Protein AF-A0A3D1H0K1-F1 (afdb_monomer)

pLDDT: mean 90.63, std 8.45, range [51.31, 98.19]

Solvent-accessible surface area (backbone atoms only — not comparable to full-atom values): 13613 Å² total; per-residue (Å²): 132,53,69,69,55,48,52,50,50,35,46,38,61,76,74,46,89,51,65,68,61,44,37,49,51,47,52,30,60,78,57,45,44,43,84,74,46,82,53,100,70,31,35,38,27,37,30,58,42,78,50,94,95,53,99,65,72,45,76,42,81,48,75,48,41,56,68,60,53,58,68,56,40,62,79,47,53,68,75,79,53,62,80,85,46,76,60,65,62,62,58,92,82,24,33,44,58,97,45,79,58,69,35,32,28,48,50,46,55,50,35,54,52,23,52,51,51,22,72,74,66,71,44,67,70,28,41,48,57,28,37,39,66,48,28,22,38,94,86,70,41,70,58,86,84,71,82,74,52,72,32,55,37,50,38,48,51,46,31,51,52,31,50,48,55,55,48,35,72,74,25,54,60,52,52,56,86,72,81,88,88,73,83,82,48,76,63,52,54,52,49,52,53,52,49,54,54,33,66,77,33,75,68,40,72,88,45,44,64,62,56,34,66,32,43,27,49,60,54,48,52,55,47,17,51,55,34,42,52,53,48,56,52,51,53,54,62,73,75,107

Radius of gyration: 23.67 Å; Cα contacts (8 Å, |Δi|>4): 263; chains: 1; bounding box: 70×44×74 Å

Nearest PDB structures (foldseek):
  2gid-assembly2_J  TM=5.030E-01  e=1.999E+00  Trypanosoma brucei brucei TREU927
  5fu7-assembly2_F  TM=3.695E-01  e=2.883E+00  Homo sapiens

Structure (mmCIF, N/CA/C/O backbone):
data_AF-A0A3D1H0K1-F1
#
_entry.id   AF-A0A3D1H0K1-F1
#
loop_
_atom_site.group_PDB
_atom_site.id
_atom_site.type_symbol
_atom_site.label_atom_id
_atom_site.label_alt_id
_atom_site.label_comp_id
_atom_site.label_asym_id
_atom_site.label_entity_id
_atom_site.label_seq_id
_atom_site.pdbx_PDB_ins_code
_atom_site.Cartn_x
_atom_site.Cartn_y
_atom_site.Cartn_z
_atom_site.occupancy
_atom_site.B_iso_or_equiv
_atom_site.auth_seq_id
_atom_site.auth_comp_id
_atom_site.auth_asym_id
_atom_site.auth_atom_id
_atom_site.pdbx_PDB_model_num
ATOM 1 N N . MET A 1 1 ? 7.480 -11.406 -11.067 1.00 79.69 1 MET A N 1
ATOM 2 C CA . MET A 1 1 ? 8.329 -10.215 -11.253 1.00 79.69 1 MET A CA 1
ATOM 3 C C . MET A 1 1 ? 9.306 -10.137 -10.089 1.00 79.69 1 MET A C 1
ATOM 5 O O . MET A 1 1 ? 8.884 -10.333 -8.955 1.00 79.69 1 MET A O 1
ATOM 9 N N . SER A 1 2 ? 10.597 -9.947 -10.352 1.00 90.00 2 SER A N 1
ATOM 10 C CA . SER A 1 2 ? 11.611 -9.728 -9.313 1.00 90.00 2 SER A CA 1
ATOM 11 C C . SER A 1 2 ? 11.541 -8.300 -8.749 1.00 90.00 2 SER A C 1
ATOM 13 O O . SER A 1 2 ? 10.844 -7.443 -9.290 1.00 90.00 2 SER A O 1
A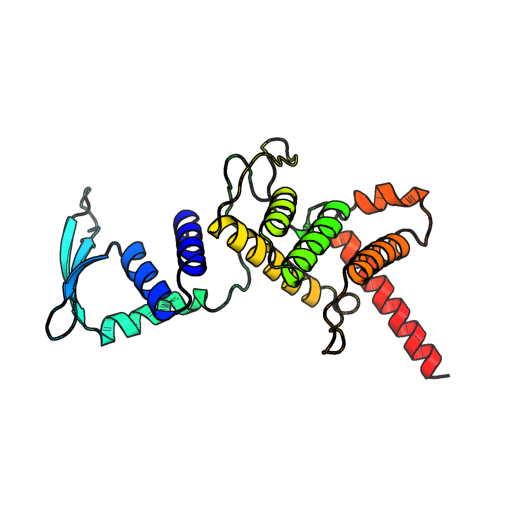TOM 15 N N . GLN A 1 3 ? 12.264 -8.026 -7.660 1.00 93.69 3 GLN A N 1
ATOM 16 C CA . GLN A 1 3 ? 12.279 -6.700 -7.027 1.00 93.69 3 GLN A CA 1
ATOM 17 C C . GLN A 1 3 ? 12.869 -5.610 -7.932 1.00 93.69 3 GLN A C 1
ATOM 19 O O . GLN A 1 3 ? 12.330 -4.506 -7.992 1.00 93.69 3 GLN A O 1
ATOM 24 N N . ASP A 1 4 ? 13.915 -5.931 -8.695 1.00 91.81 4 ASP A N 1
ATOM 25 C CA . ASP A 1 4 ? 14.519 -4.993 -9.647 1.00 91.81 4 ASP A CA 1
ATOM 26 C C . ASP A 1 4 ? 13.573 -4.681 -10.812 1.00 91.81 4 ASP A C 1
ATOM 28 O O . ASP A 1 4 ? 13.483 -3.542 -11.271 1.00 91.81 4 ASP A O 1
ATOM 32 N N . GLU A 1 5 ? 12.834 -5.689 -11.278 1.00 91.25 5 GLU A N 1
ATOM 33 C CA . GLU A 1 5 ? 11.833 -5.531 -12.333 1.00 91.25 5 GLU A CA 1
ATOM 34 C C . GLU A 1 5 ? 10.643 -4.691 -11.854 1.00 91.25 5 GLU A C 1
ATOM 36 O O . GLU A 1 5 ? 10.187 -3.813 -12.586 1.00 91.25 5 GLU A O 1
ATOM 41 N N . LEU A 1 6 ? 10.176 -4.903 -10.617 1.00 93.31 6 LEU A N 1
ATOM 42 C CA . LEU A 1 6 ? 9.122 -4.093 -10.003 1.00 93.31 6 LEU A CA 1
ATOM 43 C C . LEU A 1 6 ? 9.563 -2.634 -9.874 1.00 93.31 6 LEU A C 1
ATOM 45 O O . LEU A 1 6 ? 8.856 -1.732 -10.316 1.00 93.31 6 LEU A O 1
ATOM 49 N N . ARG A 1 7 ? 10.758 -2.399 -9.325 1.00 95.25 7 ARG A N 1
ATOM 50 C CA . ARG A 1 7 ? 11.326 -1.056 -9.171 1.00 95.25 7 ARG A CA 1
ATOM 51 C C . ARG A 1 7 ? 11.450 -0.343 -10.514 1.00 95.25 7 ARG A C 1
ATOM 53 O O . ARG A 1 7 ? 11.073 0.819 -10.631 1.00 95.25 7 ARG A O 1
ATOM 60 N N . TYR A 1 8 ? 11.909 -1.049 -11.547 1.00 94.94 8 TYR A N 1
ATOM 61 C CA . TYR A 1 8 ? 11.968 -0.502 -12.900 1.00 94.94 8 TYR A CA 1
ATOM 62 C C . TYR A 1 8 ? 10.575 -0.216 -13.484 1.00 94.94 8 TYR A C 1
ATOM 64 O O . TYR A 1 8 ? 10.381 0.809 -14.131 1.00 94.94 8 TYR A O 1
ATOM 72 N N . THR A 1 9 ? 9.590 -1.076 -13.221 1.00 94.00 9 THR A N 1
ATOM 73 C CA . THR A 1 9 ? 8.196 -0.864 -13.643 1.00 94.00 9 THR A CA 1
ATOM 74 C C . THR A 1 9 ? 7.621 0.410 -13.022 1.00 94.00 9 THR A C 1
ATOM 76 O O . THR A 1 9 ? 7.113 1.267 -13.741 1.00 94.00 9 THR A O 1
ATOM 79 N N . LEU A 1 10 ? 7.788 0.594 -11.710 1.00 95.25 10 LEU A N 1
ATOM 80 C CA . LEU A 1 10 ? 7.377 1.804 -10.989 1.0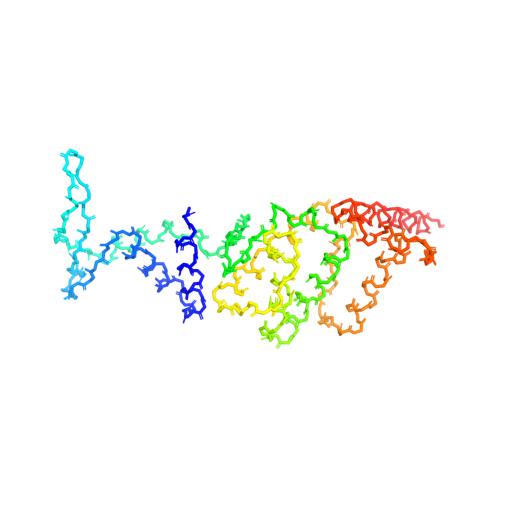0 95.25 10 LEU A CA 1
ATOM 81 C C . LEU A 1 10 ? 8.117 3.055 -11.499 1.00 95.25 10 LEU A C 1
ATOM 83 O O . LEU A 1 10 ? 7.513 4.106 -11.711 1.00 95.25 10 LEU A O 1
ATOM 87 N N . PHE A 1 11 ? 9.414 2.936 -11.791 1.00 96.00 11 PHE A N 1
ATOM 88 C CA . PHE A 1 11 ? 10.204 4.001 -12.416 1.00 96.00 11 PHE A CA 1
ATOM 89 C C . PHE A 1 11 ? 9.637 4.445 -13.773 1.00 96.00 11 PHE A C 1
ATOM 91 O O . PHE A 1 11 ? 9.658 5.637 -14.083 1.00 96.00 11 PHE A O 1
ATOM 98 N N . LEU A 1 12 ? 9.133 3.513 -14.587 1.00 95.94 12 LEU A N 1
ATOM 99 C CA . LEU A 1 12 ? 8.508 3.845 -15.867 1.00 95.94 12 LEU A CA 1
ATOM 100 C C . LEU A 1 12 ? 7.130 4.487 -15.676 1.00 95.94 12 LEU A C 1
ATOM 102 O O . LEU A 1 12 ? 6.843 5.486 -16.331 1.00 95.94 12 LEU A O 1
ATOM 106 N N . LEU A 1 13 ? 6.317 3.963 -14.754 1.00 94.12 13 LEU A N 1
ATOM 107 C CA . LEU A 1 13 ? 4.978 4.484 -14.439 1.00 94.12 13 LEU A CA 1
ATOM 108 C C . LEU A 1 13 ? 5.002 5.925 -13.916 1.00 94.12 13 LEU A C 1
ATOM 110 O O . LEU A 1 13 ? 4.061 6.679 -14.128 1.00 94.12 13 LEU A O 1
ATOM 114 N N . THR A 1 14 ? 6.095 6.335 -13.271 1.00 94.75 14 THR A N 1
ATOM 115 C CA . THR A 1 14 ? 6.283 7.725 -12.818 1.00 94.75 14 THR A CA 1
ATOM 116 C C . THR A 1 14 ? 6.728 8.685 -13.925 1.00 94.75 14 THR A C 1
ATOM 118 O O . THR A 1 14 ? 6.708 9.896 -13.723 1.00 94.75 14 THR A O 1
ATOM 121 N N . ARG A 1 15 ? 7.150 8.182 -15.093 1.00 95.19 15 ARG A N 1
ATOM 122 C CA . ARG A 1 15 ? 7.738 8.989 -16.184 1.00 95.19 15 ARG A CA 1
ATOM 123 C C . ARG A 1 15 ? 6.897 9.026 -17.445 1.00 95.19 15 ARG A C 1
ATOM 125 O O . ARG A 1 15 ? 6.955 10.003 -18.187 1.00 95.19 15 ARG A O 1
ATOM 132 N N . PHE A 1 16 ? 6.154 7.961 -17.702 1.00 94.31 16 PHE A N 1
ATOM 133 C CA . PHE A 1 16 ? 5.355 7.805 -18.903 1.00 94.31 16 PHE A CA 1
ATOM 134 C C . PHE A 1 16 ? 3.898 7.596 -18.513 1.00 94.31 16 PHE A C 1
ATOM 136 O O . PHE A 1 16 ? 3.603 6.854 -17.586 1.00 94.31 16 PHE A O 1
ATOM 143 N N . GLN A 1 17 ? 2.991 8.245 -19.240 1.00 87.31 17 GLN A N 1
ATOM 144 C CA . GLN A 1 17 ? 1.548 8.057 -19.066 1.00 87.31 17 GLN A CA 1
ATOM 145 C C . GLN A 1 17 ? 0.976 7.044 -20.059 1.00 87.31 17 GLN A C 1
ATOM 147 O O . GLN A 1 17 ? -0.047 6.426 -19.793 1.00 87.31 17 GLN A O 1
ATOM 152 N N . GLU A 1 18 ? 1.622 6.878 -21.215 1.00 90.44 18 GLU A N 1
ATOM 153 C CA . GLU A 1 18 ? 1.130 6.008 -22.277 1.00 90.44 18 GLU A CA 1
ATOM 154 C C . GLU A 1 18 ? 1.475 4.533 -21.985 1.00 90.44 18 GLU A C 1
ATOM 156 O O . GLU A 1 18 ? 2.663 4.180 -21.961 1.00 90.44 18 GLU A O 1
ATOM 161 N N . PRO A 1 19 ? 0.474 3.639 -21.840 1.00 87.25 19 PRO A N 1
ATOM 162 C CA . PRO A 1 19 ? 0.712 2.233 -21.510 1.00 87.25 19 PRO A CA 1
ATOM 163 C C . PRO A 1 19 ? 1.590 1.515 -22.536 1.00 87.25 19 PRO A C 1
ATOM 165 O O . PRO A 1 19 ? 2.491 0.765 -22.165 1.00 87.25 19 PRO A O 1
ATOM 168 N N . PHE A 1 20 ? 1.398 1.783 -23.833 1.00 88.94 20 PHE A N 1
ATOM 169 C CA . PHE A 1 20 ? 2.210 1.180 -24.893 1.00 88.94 20 PHE A CA 1
ATOM 170 C C . PHE A 1 20 ? 3.694 1.515 -24.754 1.00 88.94 20 PHE A C 1
ATOM 172 O O . PHE A 1 20 ? 4.540 0.634 -24.931 1.00 88.94 20 PHE A O 1
ATOM 179 N N . THR A 1 21 ? 4.019 2.753 -24.381 1.00 91.62 21 THR A N 1
ATOM 180 C CA . THR A 1 21 ? 5.400 3.176 -24.145 1.00 91.62 21 THR A CA 1
ATOM 181 C C . THR A 1 21 ? 6.004 2.411 -22.963 1.00 91.62 21 THR A C 1
ATOM 183 O O . THR A 1 21 ? 7.082 1.827 -23.100 1.00 91.62 21 THR A O 1
ATOM 186 N N . ILE A 1 22 ? 5.290 2.310 -21.837 1.00 93.19 22 ILE A N 1
ATOM 187 C CA . ILE A 1 22 ? 5.749 1.564 -20.651 1.00 93.19 22 ILE A CA 1
ATOM 188 C C . ILE A 1 22 ? 5.968 0.084 -20.985 1.00 93.19 22 ILE A C 1
ATOM 190 O O . ILE A 1 22 ? 7.059 -0.443 -20.754 1.00 93.19 22 ILE A O 1
ATOM 194 N N . LYS A 1 23 ? 4.966 -0.574 -21.584 1.00 93.06 23 LYS A N 1
ATOM 195 C CA . LYS A 1 23 ? 5.032 -1.990 -21.984 1.00 93.06 23 LYS A CA 1
ATOM 196 C C . LYS A 1 23 ? 6.189 -2.240 -22.948 1.00 93.06 23 LYS A C 1
ATOM 198 O O . LYS A 1 23 ? 6.883 -3.244 -22.822 1.00 93.06 23 LYS A O 1
ATOM 203 N N . THR A 1 24 ? 6.461 -1.312 -23.866 1.00 91.81 24 THR A N 1
ATOM 204 C CA . THR A 1 24 ? 7.587 -1.418 -24.807 1.00 91.81 24 THR A CA 1
ATOM 205 C C . THR A 1 24 ? 8.943 -1.319 -24.105 1.00 91.81 24 THR A C 1
ATOM 207 O O . THR A 1 24 ? 9.850 -2.100 -24.413 1.00 91.81 24 THR A O 1
ATOM 210 N N . TYR A 1 25 ? 9.099 -0.407 -23.139 1.00 93.00 25 TYR A N 1
ATOM 211 C CA . TYR A 1 25 ? 10.323 -0.319 -22.335 1.00 93.00 25 TYR A CA 1
ATOM 212 C C . TYR A 1 25 ? 10.536 -1.572 -21.480 1.00 93.00 25 TYR A C 1
ATOM 214 O O . TYR A 1 25 ? 11.650 -2.103 -21.450 1.00 93.00 25 TYR A O 1
ATOM 222 N N . LEU A 1 26 ? 9.477 -2.086 -20.847 1.00 92.56 26 LEU A N 1
ATOM 223 C CA . LEU A 1 26 ? 9.516 -3.347 -20.104 1.00 92.56 26 LEU A CA 1
ATOM 224 C C . LEU A 1 26 ? 9.901 -4.514 -21.008 1.00 92.56 26 LEU A C 1
ATOM 226 O O . LEU A 1 26 ? 10.853 -5.230 -20.704 1.00 92.56 26 LEU A O 1
ATOM 230 N N . PHE A 1 27 ? 9.232 -4.658 -22.152 1.00 91.56 27 PHE A N 1
ATOM 231 C CA . PHE A 1 27 ? 9.533 -5.691 -23.135 1.00 91.56 27 PHE A C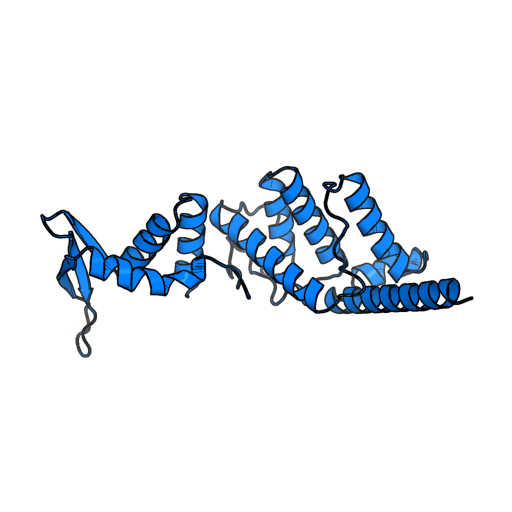A 1
ATOM 232 C C . PHE A 1 27 ? 11.009 -5.670 -23.534 1.00 91.56 27 PHE A C 1
ATOM 234 O O . PHE A 1 27 ? 11.677 -6.707 -23.476 1.00 91.56 27 PHE A O 1
ATOM 241 N N . CYS A 1 28 ? 11.539 -4.491 -23.876 1.00 90.75 28 CYS A N 1
ATOM 242 C CA . CYS A 1 28 ? 12.939 -4.356 -24.252 1.00 90.75 28 CYS A CA 1
ATOM 243 C C . CYS A 1 28 ? 13.880 -4.729 -23.098 1.00 90.75 28 CYS A C 1
ATOM 245 O O . CYS A 1 28 ? 14.811 -5.513 -23.287 1.00 90.75 28 CYS A O 1
ATOM 247 N N . ARG A 1 29 ? 13.630 -4.198 -21.894 1.00 90.12 29 ARG A N 1
ATOM 248 C CA . ARG A 1 29 ? 14.489 -4.402 -20.721 1.00 90.12 29 ARG A CA 1
ATOM 249 C C . ARG A 1 29 ? 14.520 -5.862 -20.282 1.00 90.12 29 ARG A C 1
ATOM 251 O O . ARG A 1 29 ? 15.605 -6.416 -20.113 1.00 90.12 29 ARG A O 1
ATOM 258 N N . LEU A 1 30 ? 13.351 -6.472 -20.112 1.00 87.88 30 LEU A N 1
ATOM 259 C CA . LEU A 1 30 ? 13.197 -7.826 -19.575 1.00 87.88 30 LEU A CA 1
ATOM 260 C C . LEU A 1 30 ? 13.671 -8.889 -20.566 1.00 87.88 30 LEU A C 1
ATOM 262 O O . LEU A 1 30 ? 14.256 -9.894 -20.172 1.00 87.88 30 LEU A O 1
ATOM 266 N N . SER A 1 31 ? 13.510 -8.626 -21.863 1.00 87.25 31 SER A N 1
ATOM 267 C CA . SER A 1 31 ? 14.018 -9.508 -22.916 1.00 87.25 31 SER A CA 1
ATOM 268 C C . SER A 1 31 ? 15.507 -9.287 -23.220 1.00 87.25 31 SER A C 1
ATOM 270 O O . SER A 1 31 ? 16.076 -10.001 -24.043 1.00 87.25 31 SER A O 1
ATOM 272 N N . GLY A 1 32 ? 16.158 -8.287 -22.608 1.00 88.38 32 GLY A N 1
ATOM 273 C CA . GLY A 1 32 ? 17.548 -7.924 -22.906 1.00 88.38 32 GLY A CA 1
ATOM 274 C C . GLY A 1 32 ? 17.757 -7.447 -24.349 1.00 88.38 32 GLY A C 1
ATOM 275 O O . GLY A 1 32 ? 18.818 -7.691 -24.934 1.00 88.38 32 GLY A O 1
ATOM 276 N N . ILE A 1 33 ? 16.732 -6.821 -24.931 1.00 91.56 33 ILE A N 1
ATOM 277 C CA . ILE A 1 33 ? 16.716 -6.296 -26.296 1.00 91.56 33 ILE A CA 1
ATOM 278 C C . ILE A 1 33 ? 17.310 -4.887 -26.305 1.00 91.56 33 ILE A C 1
ATOM 280 O O . ILE A 1 33 ? 16.902 -4.008 -25.552 1.00 91.56 33 ILE A O 1
ATOM 284 N N . GLU A 1 34 ? 18.235 -4.653 -27.227 1.00 92.00 34 GLU A N 1
ATOM 285 C CA . GLU A 1 34 ? 18.765 -3.336 -27.561 1.00 92.00 34 GLU A CA 1
ATOM 286 C C . GLU A 1 34 ? 18.396 -2.992 -28.998 1.00 92.00 34 GLU A C 1
ATOM 288 O O . GLU A 1 34 ? 18.735 -3.721 -29.936 1.00 92.00 34 GLU A O 1
ATOM 293 N N . VAL A 1 35 ? 17.714 -1.866 -29.182 1.00 91.56 35 VAL A N 1
ATOM 294 C CA . VAL A 1 35 ? 17.339 -1.381 -30.510 1.00 91.56 35 VAL A CA 1
ATOM 295 C C . VAL A 1 35 ? 18.577 -0.800 -31.192 1.00 91.56 35 VAL A C 1
ATOM 297 O O . VAL A 1 35 ? 19.199 0.123 -30.678 1.00 91.56 35 VAL A O 1
ATOM 300 N N . ILE A 1 36 ? 18.941 -1.338 -32.360 1.00 93.44 36 ILE A N 1
ATOM 301 C CA . ILE A 1 36 ? 20.085 -0.852 -33.149 1.00 93.44 36 ILE A CA 1
ATOM 302 C C . ILE A 1 36 ? 19.619 0.226 -34.124 1.00 93.44 36 ILE A C 1
ATOM 304 O O . ILE A 1 36 ? 20.214 1.295 -34.204 1.00 93.44 36 ILE A O 1
ATOM 308 N N . LYS A 1 37 ? 18.585 -0.076 -34.920 1.00 93.00 37 LYS A N 1
ATOM 309 C CA . LYS A 1 37 ? 17.984 0.885 -35.852 1.00 93.00 37 LYS A CA 1
ATOM 310 C C . LYS A 1 37 ? 16.589 0.471 -36.297 1.00 93.00 37 LYS A C 1
ATOM 312 O O . LYS A 1 37 ? 16.276 -0.720 -36.368 1.00 93.00 37 LYS A O 1
ATOM 317 N N . HIS A 1 38 ? 15.802 1.462 -36.694 1.00 91.31 38 HIS A N 1
ATOM 318 C CA . HIS A 1 38 ? 14.566 1.251 -37.435 1.00 91.31 38 HIS A CA 1
ATOM 319 C C . HIS A 1 38 ? 14.862 0.817 -38.883 1.00 91.31 38 HIS A C 1
ATOM 321 O O . HIS A 1 38 ? 15.869 1.200 -39.485 1.00 91.31 38 HIS A O 1
ATOM 327 N N . THR A 1 39 ? 13.995 -0.026 -39.431 1.00 89.62 39 THR A N 1
ATOM 328 C CA . THR A 1 39 ? 14.034 -0.553 -40.800 1.00 89.62 39 THR A CA 1
ATOM 329 C C . THR A 1 39 ? 12.683 -0.305 -41.473 1.00 89.62 39 THR A C 1
ATOM 331 O O . THR A 1 39 ? 11.762 0.193 -40.840 1.00 89.62 39 THR A O 1
ATOM 334 N N . ARG A 1 40 ? 12.528 -0.659 -42.754 1.00 85.75 40 ARG A N 1
ATOM 335 C CA . ARG A 1 40 ? 11.267 -0.427 -43.482 1.00 85.75 40 ARG A CA 1
ATOM 336 C C . ARG A 1 40 ? 10.052 -1.141 -42.865 1.00 85.75 40 ARG A C 1
ATOM 338 O O . ARG A 1 40 ? 8.942 -0.662 -43.034 1.00 85.75 40 ARG A O 1
ATOM 345 N N . THR A 1 41 ? 10.252 -2.280 -42.200 1.00 83.06 41 THR A N 1
ATOM 346 C CA . THR A 1 41 ? 9.167 -3.169 -41.735 1.00 83.06 41 THR A CA 1
ATOM 347 C C . THR A 1 41 ? 9.190 -3.426 -40.222 1.00 83.06 41 THR A C 1
ATOM 349 O O . THR A 1 41 ? 8.517 -4.337 -39.748 1.00 83.06 41 THR A O 1
ATOM 352 N N . GLY A 1 42 ? 9.991 -2.679 -39.457 1.00 89.00 42 GLY A N 1
ATOM 353 C CA . GLY A 1 42 ? 10.165 -2.898 -38.018 1.00 89.00 42 GLY A CA 1
ATOM 354 C C . GLY A 1 42 ? 11.562 -2.511 -37.542 1.00 89.00 42 GLY A C 1
ATOM 355 O O . GLY A 1 42 ? 12.171 -1.582 -38.076 1.00 89.00 42 GLY A O 1
ATOM 356 N N . TRP A 1 43 ? 12.131 -3.249 -36.591 1.00 91.25 43 TRP A N 1
ATOM 357 C CA . TRP A 1 43 ? 13.398 -2.891 -35.944 1.00 91.25 43 TRP A CA 1
ATOM 358 C C . TRP A 1 43 ? 14.459 -3.977 -36.058 1.00 91.25 43 TRP A C 1
ATOM 360 O O . TRP A 1 43 ? 14.195 -5.170 -35.911 1.00 91.25 43 TRP A O 1
ATOM 370 N N . LYS A 1 44 ? 15.700 -3.540 -36.277 1.00 93.56 44 LYS A N 1
ATOM 371 C CA . LYS A 1 44 ? 16.887 -4.371 -36.095 1.00 93.56 44 LYS A CA 1
ATOM 372 C C . LYS A 1 44 ? 17.333 -4.232 -34.644 1.00 93.56 44 LYS A C 1
ATOM 374 O O . LYS A 1 44 ? 17.697 -3.131 -34.227 1.00 93.56 44 LYS A O 1
ATOM 379 N N . CYS A 1 45 ? 17.371 -5.340 -33.916 1.00 93.75 45 CYS A N 1
ATOM 380 C CA . CYS A 1 45 ? 17.723 -5.358 -32.502 1.00 93.75 45 CYS A CA 1
ATOM 381 C C . CYS A 1 45 ? 18.854 -6.348 -32.207 1.00 93.75 45 CYS A C 1
ATOM 383 O O . CYS A 1 45 ? 19.081 -7.298 -32.958 1.00 93.75 45 CYS A O 1
ATOM 385 N N . SER A 1 46 ? 19.560 -6.132 -31.100 1.00 93.06 46 SER A N 1
ATOM 386 C CA . SER A 1 46 ? 20.437 -7.124 -30.480 1.00 93.06 46 SER A CA 1
ATOM 387 C C . SER A 1 46 ? 19.738 -7.708 -29.255 1.00 93.06 46 SER A C 1
ATOM 389 O O . SER A 1 46 ? 19.108 -6.969 -28.511 1.00 93.06 46 SER A O 1
ATOM 391 N N . VAL A 1 47 ? 19.824 -9.017 -29.038 1.00 91.44 47 VAL A N 1
ATOM 392 C CA . VAL A 1 47 ? 19.234 -9.688 -27.873 1.00 91.44 47 VAL A CA 1
ATOM 393 C C . VAL A 1 47 ? 20.268 -10.580 -27.208 1.00 91.44 47 VAL A C 1
ATOM 395 O O . VAL A 1 47 ? 21.057 -11.245 -27.886 1.00 91.44 47 VAL A O 1
ATOM 398 N N . LEU A 1 48 ? 20.287 -10.590 -25.878 1.00 85.44 48 LEU A N 1
ATOM 399 C CA . LEU A 1 48 ? 21.174 -11.446 -25.106 1.00 85.44 48 LEU A CA 1
ATOM 400 C C . LEU A 1 48 ? 20.589 -12.864 -25.001 1.00 85.44 48 LEU A C 1
ATOM 402 O O . LEU A 1 48 ? 19.704 -13.124 -24.195 1.00 85.44 48 LEU A O 1
ATOM 406 N N . CYS A 1 49 ? 21.102 -13.808 -25.789 1.00 81.44 49 CYS A N 1
ATOM 407 C CA . CYS A 1 49 ? 20.652 -15.197 -25.729 1.00 81.44 49 CYS A CA 1
ATOM 408 C C . CYS A 1 49 ? 21.497 -16.001 -24.736 1.00 81.44 49 CYS A C 1
ATOM 410 O O . CYS A 1 49 ? 22.720 -16.128 -24.900 1.00 81.44 49 CYS A O 1
ATOM 412 N N . ARG A 1 50 ? 20.836 -16.615 -23.751 1.00 75.56 50 ARG A N 1
ATOM 413 C CA . ARG A 1 50 ? 21.383 -17.755 -23.008 1.00 75.56 50 ARG A CA 1
ATOM 414 C C . ARG A 1 50 ? 21.073 -19.022 -23.802 1.00 75.56 50 ARG A C 1
ATOM 416 O O . ARG A 1 50 ? 19.950 -19.210 -24.246 1.00 75.56 50 ARG A O 1
ATOM 423 N N . VAL A 1 51 ? 22.096 -19.828 -24.061 1.00 70.38 51 VAL A N 1
ATOM 424 C CA . VAL A 1 51 ? 21.957 -21.109 -24.762 1.00 70.38 51 VAL A CA 1
ATOM 425 C C . VAL A 1 51 ? 22.367 -22.182 -23.774 1.00 70.38 51 VAL A C 1
ATOM 427 O O . VAL A 1 51 ? 23.475 -22.099 -23.235 1.00 70.38 51 VAL A O 1
ATOM 430 N N . ASP A 1 52 ? 21.493 -23.159 -23.549 1.00 62.94 52 ASP A N 1
ATOM 431 C CA . ASP A 1 52 ? 21.767 -24.268 -22.639 1.00 62.94 52 ASP A CA 1
ATOM 432 C C . ASP A 1 52 ? 23.091 -24.954 -23.002 1.00 62.94 52 ASP A C 1
ATOM 434 O O . ASP A 1 52 ? 23.410 -25.181 -24.173 1.00 62.94 52 ASP A O 1
ATOM 438 N N . GLY A 1 53 ? 23.918 -25.200 -21.985 1.00 66.56 53 GLY A N 1
ATOM 439 C CA . GLY A 1 53 ? 25.249 -25.792 -22.137 1.00 66.56 53 GLY A CA 1
ATOM 440 C C . GLY A 1 53 ? 26.390 -24.819 -22.475 1.00 66.56 53 GLY A C 1
ATOM 441 O O . GLY A 1 53 ? 27.529 -25.262 -22.613 1.00 66.56 53 GLY A O 1
ATOM 442 N N . LYS A 1 54 ? 26.151 -23.500 -22.587 1.00 61.81 54 LYS A N 1
ATOM 443 C CA . LYS A 1 54 ? 27.222 -22.490 -22.734 1.00 61.81 54 LYS A CA 1
ATOM 444 C C . LYS A 1 54 ? 27.270 -21.535 -21.545 1.00 61.81 54 LYS A C 1
ATOM 446 O O . LYS A 1 54 ? 26.296 -20.871 -21.218 1.00 61.81 54 LYS A O 1
ATOM 451 N N . SER A 1 55 ? 28.457 -21.394 -20.959 1.00 61.75 55 SER A N 1
ATOM 452 C CA . SER A 1 55 ? 28.708 -20.620 -19.736 1.00 61.75 55 SER A CA 1
ATOM 453 C C . SER A 1 55 ? 28.682 -19.096 -19.910 1.00 61.75 55 SER A C 1
ATOM 455 O O . SER A 1 55 ? 28.669 -18.377 -18.915 1.00 61.75 55 SER A O 1
ATOM 457 N N . ARG A 1 56 ? 28.653 -18.568 -21.144 1.00 73.94 56 ARG A N 1
ATOM 458 C CA . ARG A 1 56 ? 28.556 -17.119 -21.393 1.00 73.94 56 ARG A CA 1
ATOM 459 C C . ARG A 1 56 ? 27.418 -16.787 -22.360 1.00 73.94 56 ARG A C 1
ATOM 461 O O . ARG A 1 56 ? 27.373 -17.371 -23.448 1.00 73.94 56 ARG A O 1
ATOM 468 N N . PRO A 1 57 ? 26.535 -15.836 -22.005 1.00 79.06 57 PRO A N 1
ATOM 469 C CA . PRO A 1 57 ? 25.488 -15.384 -22.906 1.00 79.06 57 PRO A CA 1
ATOM 470 C C . PRO A 1 57 ? 26.103 -14.701 -24.136 1.00 79.06 57 PRO A C 1
ATOM 472 O O . PRO A 1 57 ? 27.143 -14.046 -24.043 1.00 79.06 57 PRO A O 1
ATOM 475 N N . LYS A 1 58 ? 25.473 -14.865 -25.303 1.00 84.94 58 LYS A N 1
ATOM 476 C CA . LYS A 1 58 ? 25.919 -14.235 -26.555 1.00 84.94 58 LYS A CA 1
ATOM 477 C C . LYS A 1 58 ? 24.829 -13.335 -27.106 1.00 84.94 58 LYS A C 1
ATOM 479 O O . LYS A 1 58 ? 23.675 -13.751 -27.197 1.00 84.94 58 LYS A O 1
ATOM 484 N N . ARG A 1 59 ? 25.209 -12.130 -27.534 1.00 88.56 59 ARG A N 1
ATOM 485 C CA . ARG A 1 59 ? 24.301 -11.253 -28.273 1.00 88.56 59 ARG A CA 1
ATOM 486 C C . ARG A 1 59 ? 24.075 -11.793 -29.679 1.00 88.56 59 ARG A C 1
ATOM 488 O O . ARG A 1 59 ? 25.028 -12.154 -30.369 1.00 88.56 59 ARG A O 1
ATOM 495 N N . ARG A 1 60 ? 22.815 -11.845 -30.098 1.00 90.06 60 ARG A N 1
ATOM 496 C CA . ARG A 1 60 ? 22.409 -12.164 -31.469 1.00 90.06 60 ARG A CA 1
ATOM 497 C C . ARG A 1 60 ? 21.620 -11.006 -32.049 1.00 90.06 60 ARG A C 1
ATOM 499 O O . ARG A 1 60 ? 20.923 -10.309 -31.322 1.00 90.06 60 ARG A O 1
ATOM 506 N N . VAL A 1 61 ? 21.740 -10.813 -33.356 1.00 92.88 61 VAL A N 1
ATOM 507 C CA . VAL A 1 61 ? 20.928 -9.838 -34.082 1.00 92.88 61 VAL A CA 1
ATOM 508 C C . VAL A 1 61 ? 19.627 -10.507 -34.498 1.00 92.88 61 VAL A C 1
ATOM 510 O O . VAL A 1 61 ? 19.653 -11.586 -35.087 1.00 92.88 61 VAL A O 1
ATOM 513 N N . ILE A 1 62 ? 18.512 -9.848 -34.208 1.00 91.25 62 ILE A N 1
ATOM 514 C CA . ILE A 1 62 ? 17.171 -10.252 -34.623 1.00 91.25 62 ILE A CA 1
ATOM 515 C C . ILE A 1 62 ? 16.468 -9.081 -35.310 1.00 91.25 62 ILE A C 1
ATOM 517 O O . ILE A 1 62 ? 16.830 -7.917 -35.116 1.00 91.25 62 ILE A O 1
ATOM 521 N N . TYR A 1 63 ? 15.461 -9.403 -36.115 1.00 92.31 63 TYR A N 1
ATOM 522 C CA . TYR A 1 63 ? 14.580 -8.429 -36.746 1.00 92.31 63 TYR A CA 1
ATOM 523 C C . TYR A 1 63 ? 13.179 -8.628 -36.182 1.00 92.31 63 TYR A C 1
ATOM 525 O O . TYR A 1 63 ? 12.643 -9.733 -36.240 1.00 92.31 63 TYR A O 1
ATOM 533 N N . LEU A 1 64 ? 12.625 -7.572 -35.598 1.00 90.75 64 LEU A N 1
ATOM 534 C CA . LEU A 1 64 ? 11.308 -7.578 -34.976 1.00 90.75 64 LEU A CA 1
ATOM 535 C C . LEU A 1 64 ? 10.353 -6.748 -35.826 1.00 90.75 64 LEU A C 1
ATOM 537 O O . LEU A 1 64 ? 10.583 -5.558 -36.031 1.00 90.75 64 LEU A O 1
ATOM 541 N N . GLU A 1 65 ? 9.299 -7.384 -36.324 1.00 90.69 65 GLU A N 1
ATOM 542 C CA . GLU A 1 65 ? 8.194 -6.707 -37.007 1.00 90.69 65 GLU A CA 1
ATOM 543 C C . GLU A 1 65 ? 7.276 -6.025 -35.989 1.00 90.69 65 GLU A C 1
ATOM 545 O O . GLU A 1 65 ? 7.078 -6.539 -34.885 1.00 90.69 65 GLU A O 1
ATOM 550 N N . THR A 1 66 ? 6.675 -4.900 -36.381 1.00 86.62 66 THR A N 1
ATOM 551 C CA . THR A 1 66 ? 5.781 -4.109 -35.520 1.00 86.62 66 THR A CA 1
ATOM 552 C C . THR A 1 66 ? 4.632 -4.923 -34.944 1.00 86.62 66 THR A C 1
ATOM 554 O O . THR A 1 66 ? 4.420 -4.911 -33.734 1.00 86.62 66 THR A O 1
ATOM 557 N N . GLU A 1 67 ? 3.939 -5.693 -35.779 1.00 86.69 67 GLU A N 1
ATOM 558 C CA . GLU A 1 67 ? 2.801 -6.515 -35.354 1.00 86.69 67 GLU A CA 1
ATOM 559 C C . GLU A 1 67 ? 3.205 -7.578 -34.325 1.00 86.69 67 GLU A C 1
ATOM 561 O O . GLU A 1 67 ? 2.504 -7.793 -33.337 1.00 86.69 67 GLU A O 1
ATOM 566 N N . LYS A 1 68 ? 4.385 -8.189 -34.499 1.00 87.19 68 LYS A N 1
ATOM 567 C CA . LYS A 1 68 ? 4.922 -9.169 -33.546 1.00 87.19 68 LYS A CA 1
ATOM 568 C C . LYS A 1 68 ? 5.214 -8.524 -32.198 1.00 87.19 68 LYS A C 1
ATOM 570 O O . LYS A 1 68 ? 4.859 -9.100 -31.175 1.00 87.19 68 LYS A O 1
ATOM 575 N N . VAL A 1 69 ? 5.818 -7.334 -32.185 1.00 86.12 69 VAL A N 1
ATOM 576 C CA . VAL A 1 69 ? 6.050 -6.594 -30.935 1.00 86.12 69 VAL A CA 1
ATOM 577 C C . VAL A 1 69 ? 4.723 -6.307 -30.242 1.00 86.12 69 VAL A C 1
ATOM 579 O O . VAL A 1 69 ? 4.585 -6.664 -29.079 1.00 86.12 69 VAL A O 1
ATOM 582 N N . LEU A 1 70 ? 3.731 -5.767 -30.958 1.00 86.94 70 LEU A N 1
ATOM 583 C CA . LEU A 1 70 ? 2.411 -5.472 -30.390 1.00 86.94 70 LEU A CA 1
ATOM 584 C C . LEU A 1 70 ? 1.750 -6.715 -29.780 1.00 86.94 70 LEU A C 1
ATOM 586 O O . LEU A 1 70 ? 1.250 -6.643 -28.662 1.00 86.94 70 LEU A O 1
ATOM 590 N N . SER A 1 71 ? 1.817 -7.867 -30.457 1.00 88.31 71 SER A N 1
ATOM 591 C CA . SER A 1 71 ? 1.271 -9.126 -29.925 1.00 88.31 71 SER A CA 1
ATOM 592 C C . SER A 1 71 ? 1.959 -9.601 -28.639 1.00 88.31 71 SER A C 1
ATOM 594 O O . SER A 1 71 ? 1.333 -10.245 -27.806 1.00 88.31 71 SER A O 1
ATOM 596 N N . LEU A 1 72 ? 3.243 -9.277 -28.456 1.00 89.44 72 LEU A N 1
ATOM 597 C CA . LEU A 1 72 ? 3.994 -9.620 -27.249 1.00 89.44 72 LEU A CA 1
ATOM 598 C C . LEU A 1 72 ? 3.739 -8.629 -26.111 1.00 89.44 72 LEU A C 1
ATOM 600 O O . LEU A 1 72 ? 3.926 -8.992 -24.951 1.00 89.44 72 LEU A O 1
ATOM 604 N N . LEU A 1 73 ? 3.300 -7.402 -26.414 1.00 90.81 73 LEU A N 1
ATOM 605 C CA . LEU A 1 73 ? 3.003 -6.409 -25.383 1.00 90.81 73 LEU A CA 1
ATOM 606 C C . LEU A 1 73 ? 1.823 -6.817 -24.494 1.00 90.81 73 LEU A C 1
ATOM 608 O O . LEU A 1 73 ? 1.806 -6.416 -23.335 1.00 90.81 73 LEU A O 1
ATOM 612 N N . SER A 1 74 ? 0.898 -7.655 -24.979 1.00 87.25 74 SER A N 1
ATOM 613 C CA . SER A 1 74 ? -0.227 -8.147 -24.167 1.00 87.25 74 SER A CA 1
ATOM 614 C C . SER A 1 74 ? 0.219 -9.004 -22.975 1.00 87.25 74 SER A C 1
ATOM 616 O O . SER A 1 74 ? -0.489 -9.137 -21.984 1.00 87.25 74 SER A O 1
ATOM 618 N N . GLN A 1 75 ? 1.441 -9.551 -23.009 1.00 87.69 75 GLN A N 1
ATOM 619 C CA . GLN A 1 75 ? 2.032 -10.241 -21.855 1.00 87.69 75 GLN A CA 1
ATOM 620 C C . GLN A 1 75 ? 2.296 -9.291 -20.672 1.00 87.69 75 GLN A C 1
ATOM 622 O O . GLN A 1 75 ? 2.559 -9.750 -19.563 1.00 87.69 75 GLN A O 1
ATOM 627 N N . PHE A 1 76 ? 2.229 -7.976 -20.900 1.00 88.62 76 PHE A N 1
ATOM 628 C CA . PHE A 1 76 ? 2.407 -6.935 -19.893 1.00 88.62 76 PHE A CA 1
ATOM 629 C C . PHE A 1 76 ? 1.091 -6.283 -19.463 1.00 88.62 76 PHE A C 1
ATOM 631 O O . PHE A 1 76 ? 1.136 -5.283 -18.759 1.00 88.62 76 PHE A O 1
ATOM 638 N N . ASP A 1 77 ? -0.073 -6.827 -19.828 1.00 87.50 77 ASP A N 1
ATOM 639 C CA . ASP A 1 77 ? -1.379 -6.273 -19.422 1.00 87.50 77 ASP A CA 1
ATOM 640 C C . ASP A 1 77 ? -1.577 -6.266 -17.897 1.00 87.50 77 ASP A C 1
ATOM 642 O O . ASP A 1 77 ? -2.353 -5.478 -17.369 1.00 87.50 77 ASP A O 1
ATOM 646 N N . PHE A 1 78 ? -0.791 -7.056 -17.159 1.00 82.19 78 PHE A N 1
ATOM 647 C CA . PHE A 1 78 ? -0.758 -7.010 -15.696 1.00 82.19 78 PHE A CA 1
ATOM 648 C C . PHE A 1 78 ? -0.336 -5.650 -15.118 1.00 82.19 78 PHE A C 1
ATOM 650 O O . PHE A 1 78 ? -0.511 -5.452 -13.925 1.00 82.19 78 PHE A O 1
ATOM 657 N N . ILE A 1 79 ? 0.258 -4.734 -15.897 1.00 84.44 79 ILE A N 1
ATOM 658 C CA . ILE A 1 79 ? 0.597 -3.384 -15.405 1.00 84.44 79 ILE A CA 1
ATOM 659 C C . ILE A 1 79 ? -0.580 -2.408 -15.487 1.00 84.44 79 ILE A C 1
ATOM 661 O O . ILE A 1 79 ? -0.475 -1.296 -14.974 1.00 84.44 79 ILE A O 1
ATOM 665 N N . ASP A 1 80 ? -1.669 -2.801 -16.150 1.00 82.56 80 ASP A N 1
ATOM 666 C CA . ASP A 1 80 ? -2.858 -1.961 -16.305 1.00 82.56 80 ASP A CA 1
ATOM 667 C C . ASP A 1 80 ? -3.733 -1.971 -15.034 1.00 82.56 80 ASP A C 1
ATOM 669 O O . ASP A 1 80 ? -4.623 -1.135 -14.890 1.00 82.56 80 ASP A O 1
ATOM 673 N N . GLY A 1 81 ? -3.466 -2.883 -14.091 1.00 79.38 81 GLY A N 1
ATOM 674 C CA . GLY A 1 81 ? -4.109 -2.961 -12.780 1.00 79.38 81 GLY A CA 1
ATOM 675 C C . GLY A 1 81 ? -3.141 -3.473 -11.710 1.00 79.38 81 GLY A C 1
ATOM 676 O O . GLY A 1 81 ? -2.203 -4.201 -12.013 1.00 79.38 81 GLY A O 1
ATOM 677 N N . PHE A 1 82 ? -3.353 -3.092 -10.449 1.00 75.75 82 PHE A N 1
ATOM 678 C CA . PHE A 1 82 ? -2.453 -3.434 -9.334 1.00 75.75 82 PHE A CA 1
ATOM 679 C C . PHE A 1 82 ? -3.156 -4.226 -8.230 1.00 75.75 82 PHE A C 1
ATOM 681 O O . PHE A 1 82 ? -2.969 -3.951 -7.047 1.00 75.75 82 PHE A O 1
ATOM 688 N N . ASP A 1 83 ? -3.945 -5.225 -8.614 1.00 79.94 83 ASP A N 1
ATOM 689 C CA . ASP A 1 83 ? -4.579 -6.125 -7.652 1.00 79.94 83 ASP A CA 1
ATOM 690 C C . ASP A 1 83 ? -3.543 -7.080 -7.039 1.00 79.94 83 ASP A C 1
ATOM 692 O O . ASP A 1 83 ? -2.695 -7.640 -7.741 1.00 79.94 83 ASP A O 1
ATOM 696 N N . ASN A 1 84 ? -3.627 -7.307 -5.727 1.00 85.00 84 ASN A N 1
ATOM 697 C CA . ASN A 1 84 ? -2.675 -8.096 -4.939 1.00 85.00 84 ASN A CA 1
ATOM 698 C C . ASN A 1 84 ? -1.235 -7.553 -4.996 1.00 85.00 84 ASN A C 1
ATOM 700 O O . ASN A 1 84 ? -0.261 -8.323 -5.043 1.00 85.00 84 ASN A O 1
ATOM 704 N N . PHE A 1 85 ? -1.092 -6.225 -5.005 1.00 90.88 85 PHE A N 1
ATOM 705 C CA . PHE A 1 85 ? 0.199 -5.553 -5.114 1.00 90.88 85 PHE A CA 1
ATOM 706 C C . PHE A 1 85 ? 1.183 -5.998 -4.024 1.00 90.88 85 PHE A C 1
ATOM 708 O O . PHE A 1 85 ? 0.912 -5.923 -2.825 1.00 90.88 85 PHE A O 1
ATOM 715 N N . GLN A 1 86 ? 2.378 -6.413 -4.447 1.00 90.62 86 GLN A N 1
ATOM 716 C CA . GLN A 1 86 ? 3.478 -6.734 -3.541 1.00 90.62 86 GLN A CA 1
ATOM 717 C C . GLN A 1 86 ? 4.440 -5.547 -3.460 1.00 90.62 86 GLN A C 1
ATOM 719 O O . GLN A 1 86 ? 4.894 -5.075 -4.506 1.00 90.62 86 GLN A O 1
ATOM 724 N N . PRO A 1 87 ? 4.800 -5.073 -2.257 1.00 94.75 87 PRO A N 1
ATOM 725 C CA . PRO A 1 87 ? 5.656 -3.907 -2.119 1.00 94.75 87 PRO A CA 1
ATOM 726 C C . PRO A 1 87 ? 7.091 -4.175 -2.566 1.00 94.75 87 PRO A C 1
ATOM 728 O O . PRO A 1 87 ? 7.577 -5.317 -2.595 1.00 94.75 87 PRO A O 1
ATOM 731 N N . LEU A 1 88 ? 7.809 -3.077 -2.812 1.00 96.62 88 LEU A N 1
ATOM 732 C CA . LEU A 1 88 ? 9.265 -3.105 -2.762 1.00 96.62 88 LEU A CA 1
ATOM 733 C C . LEU A 1 88 ? 9.682 -3.581 -1.370 1.00 96.62 88 LEU A C 1
ATOM 735 O O . LEU A 1 88 ? 9.220 -3.029 -0.380 1.00 96.62 88 LEU A O 1
ATOM 739 N N . GLN A 1 89 ? 10.533 -4.599 -1.286 1.00 96.81 89 GLN A N 1
ATOM 740 C CA . GLN A 1 89 ? 10.927 -5.205 -0.010 1.00 96.81 89 GLN A CA 1
ATOM 741 C C . GLN A 1 89 ? 11.904 -4.327 0.770 1.00 96.81 89 GLN A C 1
ATOM 743 O O . GLN A 1 89 ? 11.930 -4.388 1.997 1.00 96.81 89 GLN A O 1
ATOM 748 N N . LYS A 1 90 ? 12.702 -3.516 0.065 1.00 96.25 90 LYS A N 1
ATOM 749 C CA . LYS A 1 90 ? 13.684 -2.607 0.660 1.00 96.25 90 LYS A CA 1
ATOM 750 C C . LYS A 1 90 ? 13.670 -1.231 0.010 1.00 96.25 90 LYS A C 1
ATOM 752 O O . LYS A 1 90 ? 13.576 -1.127 -1.218 1.00 96.25 90 LYS A O 1
ATOM 757 N N . ILE A 1 91 ? 13.835 -0.213 0.848 1.00 96.31 91 ILE A N 1
ATOM 758 C CA . ILE A 1 91 ? 14.000 1.199 0.488 1.00 96.31 91 ILE A CA 1
ATOM 759 C C . ILE A 1 91 ? 15.113 1.757 1.371 1.00 96.31 91 ILE A C 1
ATOM 761 O O . ILE A 1 91 ? 14.956 1.839 2.587 1.00 96.31 91 ILE A O 1
ATOM 765 N N . GLY A 1 92 ? 16.264 2.076 0.777 1.00 92.25 92 GLY A N 1
ATOM 766 C CA . GLY A 1 92 ? 17.473 2.373 1.550 1.00 92.25 92 GLY A CA 1
ATOM 767 C C . GLY A 1 92 ? 17.804 1.235 2.526 1.00 92.25 92 GLY A C 1
ATOM 768 O O . GLY A 1 92 ? 17.893 0.072 2.125 1.00 92.25 92 GLY A O 1
ATOM 769 N N . GLN A 1 93 ? 17.958 1.577 3.804 1.00 93.50 93 GLN A N 1
ATOM 770 C CA . GLN A 1 93 ? 18.139 0.638 4.915 1.00 93.50 93 GLN A CA 1
ATOM 771 C C . GLN A 1 93 ? 16.828 0.051 5.465 1.00 93.50 93 GLN A C 1
ATOM 773 O O . GLN A 1 93 ? 16.869 -0.868 6.280 1.00 93.50 93 GLN A O 1
ATOM 778 N N . LEU A 1 94 ? 15.668 0.553 5.036 1.00 97.12 94 LEU A N 1
ATOM 779 C CA . LEU A 1 94 ? 14.375 0.120 5.556 1.00 97.12 94 LEU A CA 1
ATOM 780 C C . LEU A 1 94 ? 13.867 -1.121 4.832 1.00 97.12 94 LEU A C 1
ATOM 782 O O . LEU A 1 94 ? 14.055 -1.295 3.626 1.00 97.12 94 LEU A O 1
ATOM 786 N N . THR A 1 95 ? 13.155 -1.954 5.578 1.00 97.31 95 THR A N 1
ATOM 787 C CA . THR A 1 95 ? 12.497 -3.170 5.111 1.00 97.31 95 THR A CA 1
ATOM 788 C C . THR A 1 95 ? 10.987 -3.024 5.258 1.00 97.31 95 THR A C 1
ATOM 790 O O . THR A 1 95 ? 10.499 -2.503 6.261 1.00 97.31 95 THR A O 1
ATOM 793 N N . ALA A 1 96 ? 10.237 -3.467 4.251 1.00 97.56 96 ALA A N 1
ATOM 794 C CA . ALA A 1 96 ? 8.779 -3.477 4.305 1.00 97.56 96 ALA A CA 1
ATOM 795 C C . ALA A 1 96 ? 8.280 -4.321 5.492 1.00 97.56 96 ALA A C 1
ATOM 797 O O . ALA A 1 96 ? 8.819 -5.395 5.773 1.00 97.56 96 ALA A O 1
ATOM 798 N N . VAL A 1 97 ? 7.225 -3.868 6.175 1.00 96.06 97 VAL A N 1
ATOM 799 C CA . VAL A 1 97 ? 6.563 -4.681 7.202 1.00 96.06 97 VAL A CA 1
ATOM 800 C C . VAL A 1 97 ? 6.034 -5.980 6.593 1.00 96.06 97 VAL A C 1
ATOM 802 O O . VAL A 1 97 ? 5.540 -6.001 5.467 1.00 96.06 97 VAL A O 1
ATOM 805 N N . SER A 1 98 ? 6.098 -7.074 7.358 1.00 91.19 98 SER A N 1
ATOM 806 C CA . SER A 1 98 ? 5.705 -8.406 6.865 1.00 91.19 98 SER A CA 1
ATOM 807 C C . SER A 1 98 ? 4.258 -8.479 6.360 1.00 91.19 98 SER A C 1
ATOM 809 O O . SER A 1 98 ? 3.965 -9.229 5.432 1.00 91.19 98 SER A O 1
ATOM 811 N N . ALA A 1 99 ? 3.352 -7.709 6.967 1.00 91.75 99 ALA A N 1
ATOM 812 C CA . ALA A 1 99 ? 1.986 -7.513 6.507 1.00 91.75 99 ALA A CA 1
ATOM 813 C C . ALA A 1 99 ? 1.417 -6.227 7.115 1.00 91.75 99 ALA A C 1
ATOM 815 O O . ALA A 1 99 ? 1.518 -6.036 8.326 1.00 91.75 99 ALA A O 1
ATOM 816 N N . ILE A 1 100 ? 0.733 -5.402 6.311 1.00 92.94 100 ILE A N 1
ATOM 817 C CA . ILE A 1 100 ? 0.022 -4.207 6.811 1.00 92.94 100 ILE A CA 1
ATOM 818 C C . ILE A 1 100 ? -1.018 -4.604 7.864 1.00 92.94 100 ILE A C 1
ATOM 820 O O . ILE A 1 100 ? -1.182 -3.914 8.856 1.00 92.94 100 ILE A O 1
ATOM 824 N N . ARG A 1 101 ? -1.641 -5.780 7.721 1.00 92.94 101 ARG A N 1
ATOM 825 C CA . ARG A 1 101 ? -2.593 -6.326 8.703 1.00 92.94 101 ARG A CA 1
ATOM 826 C C . ARG A 1 101 ? -2.029 -6.421 10.127 1.00 92.94 101 ARG A C 1
ATOM 828 O O . ARG A 1 101 ? -2.807 -6.357 11.063 1.00 92.94 101 ARG A O 1
ATOM 835 N N . LYS A 1 102 ? -0.705 -6.576 10.262 1.00 91.88 102 LYS A N 1
ATOM 836 C CA . LYS A 1 102 ? -0.001 -6.810 11.532 1.00 91.88 102 LYS A CA 1
ATOM 837 C C . LYS A 1 102 ? 0.616 -5.557 12.152 1.00 91.88 102 LYS A C 1
ATOM 839 O O . LYS A 1 102 ? 1.337 -5.663 13.143 1.00 91.88 102 LYS A O 1
ATOM 844 N N . ILE A 1 103 ? 0.427 -4.386 11.545 1.00 95.25 103 ILE A N 1
ATOM 845 C CA . ILE A 1 103 ? 0.859 -3.137 12.181 1.00 95.25 103 ILE A CA 1
ATOM 846 C C . ILE A 1 103 ? -0.069 -2.818 13.354 1.00 95.25 103 ILE A C 1
ATOM 848 O O . ILE A 1 103 ? -1.184 -3.336 13.440 1.00 95.25 103 ILE A O 1
ATOM 852 N N . THR A 1 104 ? 0.382 -1.950 14.253 1.00 96.94 104 THR A N 1
ATOM 853 C CA . THR A 1 104 ? -0.472 -1.467 15.342 1.00 96.94 104 THR A CA 1
ATOM 854 C C . THR A 1 104 ? -1.650 -0.674 14.782 1.00 96.94 104 THR A C 1
ATOM 856 O O . THR A 1 104 ? -1.552 -0.032 13.731 1.00 96.94 104 THR A O 1
ATOM 859 N N . PHE A 1 105 ? -2.775 -0.661 15.489 1.00 97.50 105 PHE A N 1
ATOM 860 C CA . PHE A 1 105 ? -3.923 0.134 15.077 1.00 97.50 105 PHE A CA 1
ATOM 861 C C . PHE A 1 105 ? -3.574 1.628 14.986 1.00 97.50 105 PHE A C 1
ATOM 863 O O . PHE A 1 105 ? -4.020 2.318 14.070 1.00 97.50 105 PHE A O 1
ATOM 870 N N . GLN A 1 106 ? -2.694 2.122 15.861 1.00 96.75 106 GLN A N 1
ATOM 871 C CA . GLN A 1 106 ? -2.160 3.482 15.772 1.00 96.75 106 GLN A CA 1
ATOM 872 C C . GLN A 1 106 ? -1.392 3.738 14.465 1.00 96.75 106 GLN A C 1
ATOM 874 O O . GLN A 1 106 ? -1.590 4.784 13.838 1.00 96.75 106 GLN A O 1
ATOM 879 N N . ASP A 1 107 ? -0.534 2.809 14.035 1.00 96.75 107 ASP A N 1
ATOM 880 C CA . ASP A 1 107 ? 0.177 2.917 12.755 1.00 96.75 107 ASP A CA 1
ATOM 881 C C . ASP A 1 107 ? -0.809 2.946 11.585 1.00 96.75 107 ASP A C 1
ATOM 883 O O . ASP A 1 107 ? -0.662 3.777 10.690 1.00 96.75 107 ASP A O 1
ATOM 887 N N . TYR A 1 108 ? -1.845 2.103 11.622 1.00 97.50 108 TYR A N 1
ATOM 888 C CA . TYR A 1 108 ? -2.912 2.100 10.622 1.00 97.50 108 TYR A CA 1
ATOM 889 C C . TYR A 1 108 ? -3.667 3.434 10.563 1.00 97.50 108 TYR A C 1
ATOM 891 O O . TYR A 1 108 ? -3.834 3.985 9.477 1.00 97.50 108 TYR A O 1
ATOM 899 N N . LEU A 1 109 ? -4.073 3.998 11.706 1.00 97.00 109 LEU A N 1
ATOM 900 C CA . LEU A 1 109 ? -4.772 5.288 11.748 1.00 97.00 109 LEU A CA 1
ATOM 901 C C . LEU A 1 109 ? -3.928 6.405 11.124 1.00 97.00 109 LEU A C 1
ATOM 903 O O . LEU A 1 109 ? -4.444 7.250 10.388 1.00 97.00 109 LEU A O 1
ATOM 907 N N . PHE A 1 110 ? -2.620 6.413 11.391 1.00 97.00 110 PHE A N 1
ATOM 908 C CA . PHE A 1 110 ? -1.723 7.367 10.750 1.00 97.00 110 PHE A CA 1
ATOM 909 C C . PHE A 1 110 ? -1.514 7.073 9.266 1.00 97.00 110 PHE A C 1
ATOM 911 O O . PHE A 1 110 ? -1.446 8.020 8.485 1.00 97.00 110 PHE A O 1
ATOM 918 N N . ALA A 1 111 ? -1.455 5.805 8.865 1.00 97.81 111 ALA A N 1
ATOM 919 C CA . ALA A 1 111 ? -1.308 5.419 7.469 1.00 97.81 111 ALA A CA 1
ATOM 920 C C . ALA A 1 111 ? -2.523 5.877 6.653 1.00 97.81 111 ALA A C 1
ATOM 922 O O . ALA A 1 111 ? -2.364 6.553 5.638 1.00 97.81 111 ALA A O 1
ATOM 923 N N . GLU A 1 112 ? -3.730 5.630 7.164 1.00 96.38 112 GLU A N 1
ATOM 924 C CA . GLU A 1 112 ? -4.983 6.097 6.573 1.00 96.38 112 GLU A CA 1
ATOM 925 C C . GLU A 1 112 ? -5.015 7.627 6.485 1.00 96.38 112 GLU A C 1
ATOM 927 O O . GLU A 1 112 ? -5.282 8.178 5.418 1.00 96.38 112 GLU A O 1
ATOM 932 N N . LYS A 1 113 ? -4.641 8.330 7.563 1.00 96.19 113 LYS A N 1
ATOM 933 C CA . LYS A 1 113 ? -4.527 9.797 7.572 1.00 96.19 113 LYS A CA 1
ATOM 934 C C . LYS A 1 113 ? -3.621 10.307 6.448 1.00 96.19 113 LYS A C 1
ATOM 936 O O . LYS A 1 113 ? -4.016 11.197 5.700 1.00 96.19 113 LYS A O 1
ATOM 941 N N . TYR A 1 114 ? -2.398 9.787 6.343 1.00 97.75 114 TYR A N 1
ATOM 942 C CA . TYR A 1 114 ? -1.432 10.260 5.350 1.00 97.75 114 TYR A CA 1
ATOM 943 C C . TYR A 1 114 ? -1.831 9.886 3.924 1.00 97.75 114 TYR A C 1
ATOM 945 O O . TYR A 1 114 ? -1.638 10.689 3.014 1.00 97.75 114 TYR A O 1
ATOM 953 N N . TYR A 1 115 ? -2.449 8.723 3.731 1.00 97.00 115 TYR A N 1
ATOM 954 C CA . TYR A 1 115 ? -3.003 8.336 2.441 1.00 97.00 115 TYR A CA 1
ATOM 955 C C . TYR A 1 115 ? -4.108 9.302 1.984 1.00 97.00 115 TYR A C 1
ATOM 957 O O . TYR A 1 115 ? -4.061 9.796 0.858 1.00 97.00 115 TYR A O 1
ATOM 965 N N . GLN A 1 116 ? -5.056 9.647 2.862 1.00 94.50 116 GLN A N 1
ATOM 966 C CA . GLN A 1 116 ? -6.118 10.613 2.551 1.00 94.50 116 GLN A CA 1
ATOM 967 C C . GLN A 1 116 ? -5.556 12.016 2.275 1.00 94.50 116 GLN A C 1
ATOM 969 O O . GLN A 1 116 ? -5.916 12.640 1.279 1.00 94.50 116 GLN A O 1
ATOM 974 N N . LEU A 1 117 ? -4.602 12.488 3.087 1.00 95.25 117 LEU A N 1
ATOM 975 C CA . LEU A 1 117 ? -3.937 13.777 2.857 1.00 95.25 117 LEU A CA 1
ATOM 976 C C . LEU A 1 117 ? -3.186 13.816 1.520 1.00 95.25 117 LEU A C 1
ATOM 978 O O . LEU A 1 117 ? -3.203 14.841 0.838 1.00 95.25 117 LEU A O 1
ATOM 982 N N . TYR A 1 118 ? -2.565 12.706 1.109 1.00 96.25 118 TYR A N 1
ATOM 983 C CA . TYR A 1 118 ? -1.987 12.607 -0.227 1.00 96.25 118 TYR A CA 1
ATOM 984 C C . TYR A 1 118 ? -3.061 12.698 -1.311 1.00 96.25 118 TYR A C 1
ATOM 986 O O . TYR A 1 118 ? -2.872 13.427 -2.280 1.00 96.25 118 TYR A O 1
ATOM 994 N N . LEU A 1 119 ? -4.196 12.006 -1.164 1.00 93.62 119 LEU A N 1
ATOM 995 C CA . LEU A 1 119 ? -5.273 12.083 -2.149 1.00 93.62 119 LEU A CA 1
ATOM 996 C C . LEU A 1 119 ? -5.798 13.513 -2.331 1.00 93.62 119 LEU A C 1
ATOM 998 O O . LEU A 1 119 ? -6.033 13.887 -3.479 1.00 93.62 119 LEU A O 1
ATOM 1002 N N . MET A 1 120 ? -5.900 14.288 -1.249 1.00 91.75 120 MET A N 1
ATOM 1003 C CA . MET A 1 120 ? -6.359 15.682 -1.262 1.00 91.75 120 MET A CA 1
ATOM 1004 C C . MET A 1 120 ? -5.327 16.651 -1.850 1.00 91.75 120 MET A C 1
ATOM 1006 O O . MET A 1 120 ? -5.648 17.479 -2.695 1.00 91.75 120 MET A O 1
ATOM 1010 N N . HIS A 1 121 ? -4.078 16.578 -1.387 1.00 93.25 121 HIS A N 1
ATOM 1011 C CA . HIS A 1 121 ? -3.078 17.614 -1.670 1.00 93.25 121 HIS A CA 1
ATOM 1012 C C . HIS A 1 121 ? -2.076 17.232 -2.762 1.00 93.25 121 HIS A C 1
ATOM 1014 O O . HIS A 1 121 ? -1.401 18.105 -3.299 1.00 93.25 121 HIS A O 1
ATOM 1020 N N . LYS A 1 122 ? -1.958 15.937 -3.081 1.00 93.56 122 LYS A N 1
ATOM 1021 C CA . LYS A 1 122 ? -0.978 15.373 -4.027 1.00 93.56 122 LYS A CA 1
ATOM 1022 C C . LYS A 1 122 ? 0.480 15.729 -3.694 1.00 93.56 122 LYS A C 1
ATOM 1024 O O . LYS A 1 122 ? 1.311 15.836 -4.588 1.00 93.56 122 LYS A O 1
ATOM 1029 N N . GLU A 1 123 ? 0.800 15.902 -2.409 1.00 96.00 123 GLU A N 1
ATOM 1030 C CA . GLU A 1 123 ? 2.157 16.223 -1.948 1.00 96.00 123 GLU A CA 1
ATOM 1031 C C . GLU A 1 123 ? 2.927 14.976 -1.483 1.00 96.00 123 GLU A C 1
ATOM 1033 O O . GLU A 1 123 ? 2.496 14.272 -0.564 1.00 96.00 123 GLU A O 1
ATOM 1038 N N . ASP A 1 124 ? 4.124 14.766 -2.036 1.00 97.25 124 ASP A N 1
ATOM 1039 C CA . ASP A 1 124 ? 4.991 13.607 -1.764 1.00 97.25 124 ASP A CA 1
ATOM 1040 C C . ASP A 1 124 ? 5.326 13.408 -0.281 1.00 97.25 124 ASP A C 1
ATOM 1042 O O . ASP A 1 124 ? 5.469 12.273 0.175 1.00 97.25 124 ASP A O 1
ATOM 1046 N N . LYS A 1 125 ? 5.385 14.492 0.505 1.00 97.06 125 LYS A N 1
ATOM 1047 C CA . LYS A 1 125 ? 5.637 14.432 1.954 1.00 97.06 125 LYS A CA 1
ATOM 1048 C C . LYS A 1 125 ? 4.654 13.504 2.676 1.00 97.06 125 LYS A C 1
ATOM 1050 O O . LYS A 1 125 ? 5.023 12.857 3.649 1.00 97.06 125 LYS A O 1
ATOM 1055 N N . PHE A 1 126 ? 3.406 13.412 2.210 1.00 97.75 126 PHE A N 1
ATOM 1056 C CA . PHE A 1 126 ? 2.406 12.538 2.820 1.00 97.75 126 PHE A CA 1
ATOM 1057 C C . PHE A 1 126 ? 2.676 11.066 2.500 1.00 97.75 126 PHE A C 1
ATOM 1059 O O . PHE A 1 126 ? 2.573 10.223 3.390 1.00 97.75 126 PHE A O 1
ATOM 1066 N N . LEU A 1 127 ? 3.122 10.755 1.280 1.00 98.00 127 LEU A N 1
ATOM 1067 C CA . LEU A 1 127 ? 3.570 9.405 0.939 1.00 98.00 127 LEU A CA 1
ATOM 1068 C C . LEU A 1 127 ? 4.875 9.025 1.643 1.00 98.00 127 LEU A C 1
ATOM 1070 O O . LEU A 1 127 ? 5.029 7.864 2.003 1.00 98.00 127 LEU A O 1
ATOM 1074 N N . GLN A 1 128 ? 5.774 9.976 1.916 1.00 97.44 128 GLN A N 1
ATOM 1075 C CA . GLN A 1 128 ? 6.952 9.720 2.756 1.00 97.44 128 GLN A CA 1
ATOM 1076 C C . GLN A 1 128 ? 6.545 9.326 4.178 1.00 97.44 128 GLN A C 1
ATOM 1078 O O . GLN A 1 128 ? 7.006 8.314 4.695 1.00 97.44 128 GLN A O 1
ATOM 1083 N N . GLN A 1 129 ? 5.621 10.073 4.793 1.00 97.81 129 GLN A N 1
ATOM 1084 C CA . GLN A 1 129 ? 5.117 9.746 6.130 1.00 97.81 129 GLN A CA 1
ATOM 1085 C C . GLN A 1 129 ? 4.403 8.388 6.168 1.00 97.81 129 GLN A C 1
ATOM 1087 O O . GLN A 1 129 ? 4.580 7.630 7.120 1.00 97.81 129 GLN A O 1
ATOM 1092 N N . LEU A 1 130 ? 3.642 8.050 5.123 1.00 98.19 130 LEU A N 1
ATOM 1093 C CA . LEU A 1 130 ? 3.085 6.709 4.942 1.00 98.19 130 LEU A CA 1
ATOM 1094 C C . LEU A 1 130 ? 4.196 5.654 4.801 1.00 98.19 130 LEU A C 1
ATOM 1096 O O . LEU A 1 130 ? 4.143 4.614 5.451 1.00 98.19 130 LEU A O 1
ATOM 1100 N N . GLY A 1 131 ? 5.234 5.936 4.015 1.00 97.56 131 GLY A N 1
ATOM 1101 C CA . GLY A 1 131 ? 6.411 5.084 3.856 1.00 97.56 131 GLY A CA 1
ATOM 1102 C C . GLY A 1 131 ? 7.068 4.766 5.196 1.00 97.56 131 GLY A C 1
ATOM 1103 O O . GLY A 1 131 ? 7.252 3.597 5.521 1.00 97.56 131 GLY A O 1
ATOM 1104 N N . TYR A 1 132 ? 7.293 5.770 6.045 1.00 96.62 132 TYR A N 1
ATOM 1105 C CA . TYR A 1 132 ? 7.831 5.587 7.399 1.00 96.62 132 TYR A CA 1
ATOM 1106 C C . TYR A 1 132 ? 6.916 4.813 8.347 1.00 96.62 132 TYR A C 1
ATOM 1108 O O . TYR A 1 132 ? 7.336 4.501 9.457 1.00 96.62 132 TYR A O 1
ATOM 1116 N N . LEU A 1 133 ? 5.669 4.511 7.975 1.00 96.69 133 LEU A N 1
ATOM 1117 C CA . LEU A 1 133 ? 4.771 3.623 8.720 1.00 96.69 133 LEU A CA 1
ATOM 1118 C C . LEU A 1 133 ? 4.801 2.186 8.201 1.00 96.69 133 LEU A C 1
ATOM 1120 O O . LEU A 1 133 ? 4.527 1.271 8.973 1.00 96.69 133 LEU A O 1
ATOM 1124 N N . LEU A 1 134 ? 5.132 1.990 6.928 1.00 97.62 134 LEU A N 1
ATOM 1125 C CA . LEU A 1 134 ? 5.094 0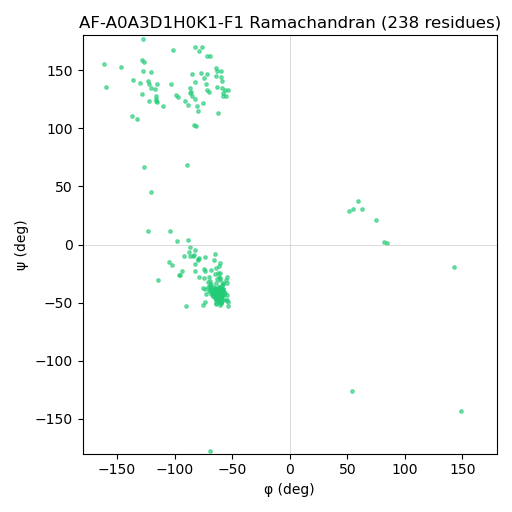.686 6.266 1.00 97.62 134 LEU A CA 1
ATOM 1126 C C . LEU A 1 134 ? 6.484 0.075 6.054 1.00 97.62 134 LEU A C 1
ATOM 1128 O O . LEU A 1 134 ? 6.604 -1.120 5.797 1.00 97.62 134 LEU A O 1
ATOM 1132 N N . TYR A 1 135 ? 7.528 0.882 6.192 1.00 97.62 135 TYR A N 1
ATOM 1133 C CA . TYR A 1 135 ? 8.923 0.488 6.121 1.00 97.62 135 TYR A CA 1
ATOM 1134 C C . TYR A 1 135 ? 9.583 0.746 7.477 1.00 97.62 135 TYR A C 1
ATOM 1136 O O . TYR A 1 135 ? 9.355 1.776 8.119 1.00 97.62 135 TYR A O 1
ATOM 1144 N N . ARG A 1 136 ? 10.348 -0.234 7.954 1.00 95.56 136 ARG A N 1
ATOM 1145 C CA . ARG A 1 136 ? 10.973 -0.248 9.279 1.00 95.56 136 ARG A CA 1
ATOM 1146 C C . ARG A 1 136 ? 12.464 -0.519 9.154 1.00 95.56 136 ARG A C 1
ATOM 1148 O O . ARG A 1 136 ? 12.884 -1.211 8.228 1.00 95.56 136 ARG A O 1
ATOM 1155 N N . ASP A 1 137 ? 13.250 0.024 10.068 1.00 94.38 137 ASP A N 1
ATOM 1156 C CA . ASP A 1 137 ? 14.666 -0.321 10.179 1.00 94.38 137 ASP A CA 1
ATOM 1157 C C . ASP A 1 137 ? 14.862 -1.767 10.689 1.00 94.38 137 ASP A C 1
ATOM 1159 O O . ASP A 1 137 ? 13.902 -2.517 10.895 1.00 94.38 137 ASP A O 1
ATOM 1163 N N . GLU A 1 138 ? 16.117 -2.176 10.878 1.00 90.38 138 GLU A N 1
ATOM 1164 C CA . GLU A 1 138 ? 16.471 -3.525 11.346 1.00 90.38 138 GLU A CA 1
ATOM 1165 C C . GLU A 1 138 ? 15.937 -3.841 12.756 1.00 90.38 138 GLU A C 1
ATOM 1167 O O . GLU A 1 138 ? 15.689 -5.005 13.070 1.00 90.38 138 GLU A O 1
ATOM 1172 N N . ASP A 1 139 ? 15.698 -2.810 13.574 1.00 91.00 139 ASP A N 1
ATOM 1173 C CA . ASP A 1 139 ? 15.138 -2.909 14.925 1.00 91.00 139 ASP A CA 1
ATOM 1174 C C . ASP A 1 139 ? 13.596 -2.901 14.925 1.00 91.00 139 ASP A C 1
ATOM 1176 O O . ASP A 1 139 ? 12.970 -2.975 15.987 1.00 91.00 139 ASP A O 1
ATOM 1180 N N . GLY A 1 140 ? 12.954 -2.769 13.760 1.00 88.75 140 GLY A N 1
ATOM 1181 C CA . GLY A 1 140 ? 11.502 -2.641 13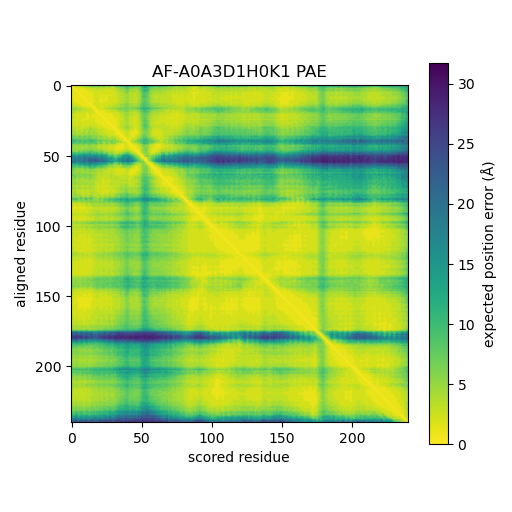.664 1.00 88.75 140 GLY A CA 1
ATOM 1182 C C . GLY A 1 140 ? 10.977 -1.259 14.069 1.00 88.75 140 GLY A C 1
ATOM 1183 O O . GLY A 1 140 ? 9.798 -1.132 14.408 1.00 88.75 140 GLY A O 1
ATOM 1184 N N . LYS A 1 141 ? 11.818 -0.221 14.040 1.00 90.06 141 LYS A N 1
ATOM 1185 C CA . LYS A 1 141 ? 11.468 1.172 14.347 1.00 90.06 141 LYS A CA 1
ATOM 1186 C C . LYS A 1 141 ? 11.286 1.991 13.071 1.00 90.06 141 LYS A C 1
ATOM 1188 O O . LYS A 1 141 ? 11.586 1.557 11.958 1.00 90.06 141 LYS A O 1
ATOM 1193 N N . ARG A 1 142 ? 10.716 3.185 13.239 1.00 89.81 142 ARG A N 1
ATOM 1194 C CA . ARG A 1 142 ? 10.588 4.177 12.167 1.00 89.81 142 ARG A CA 1
ATOM 1195 C C . ARG A 1 142 ? 11.895 4.955 12.048 1.00 89.81 142 ARG A C 1
ATOM 1197 O O . ARG A 1 142 ? 12.450 5.348 13.070 1.00 89.81 142 ARG A O 1
ATOM 1204 N N . ASP A 1 143 ? 12.309 5.235 10.823 1.00 90.88 143 ASP A N 1
ATOM 1205 C CA . ASP A 1 143 ? 13.453 6.093 10.514 1.00 90.88 143 ASP A CA 1
ATOM 1206 C C . ASP A 1 143 ? 13.015 7.082 9.432 1.00 90.88 143 ASP A C 1
ATOM 1208 O O . ASP A 1 143 ? 12.759 6.702 8.288 1.00 90.88 143 ASP A O 1
ATOM 1212 N N . ASP A 1 144 ? 12.861 8.343 9.833 1.00 91.19 144 ASP A N 1
ATOM 1213 C CA . ASP A 1 144 ? 12.371 9.436 8.997 1.00 91.19 144 ASP A CA 1
ATOM 1214 C C . ASP A 1 144 ? 13.485 10.164 8.224 1.00 91.19 144 ASP A C 1
ATOM 1216 O O . ASP A 1 144 ? 13.210 11.125 7.498 1.00 91.19 144 ASP A O 1
ATOM 1220 N N . SER A 1 145 ? 14.733 9.691 8.331 1.00 91.69 145 SER A N 1
ATOM 1221 C CA . SER A 1 145 ? 15.882 10.242 7.604 1.00 91.69 145 SER A CA 1
ATOM 1222 C C . SER A 1 145 ? 16.003 9.721 6.166 1.00 91.69 145 SER A C 1
ATOM 1224 O O . SER A 1 145 ? 16.710 10.312 5.343 1.00 91.69 145 SER A O 1
ATOM 1226 N N . VAL A 1 146 ? 15.319 8.618 5.846 1.00 94.00 146 VAL A N 1
ATOM 1227 C CA . VAL A 1 146 ? 15.397 7.961 4.536 1.00 94.00 146 VAL A CA 1
ATOM 1228 C C . VAL A 1 146 ? 14.529 8.676 3.516 1.00 94.00 146 VAL A C 1
ATOM 1230 O O . VAL A 1 146 ? 13.309 8.639 3.587 1.00 94.00 146 VAL A O 1
ATOM 1233 N N . ASN A 1 147 ? 15.151 9.255 2.494 1.00 95.00 147 ASN A N 1
ATOM 1234 C CA . ASN A 1 147 ? 14.412 9.872 1.398 1.00 95.00 147 ASN A CA 1
ATOM 1235 C C . ASN A 1 147 ? 13.961 8.830 0.369 1.00 95.00 147 ASN A C 1
ATOM 1237 O O . ASN A 1 147 ? 14.782 8.114 -0.203 1.00 95.00 147 ASN A O 1
ATOM 1241 N N . PHE A 1 148 ? 12.660 8.815 0.091 1.00 97.12 148 PHE A N 1
ATOM 1242 C CA . PHE A 1 148 ? 12.035 7.967 -0.920 1.00 97.12 148 PHE A CA 1
ATOM 1243 C C . PHE A 1 148 ? 12.084 8.675 -2.279 1.00 97.12 148 PHE A C 1
ATOM 1245 O O . PHE A 1 148 ? 11.765 9.863 -2.379 1.00 97.12 148 PHE A O 1
ATOM 1252 N N . ASN A 1 149 ? 12.458 7.955 -3.335 1.00 97.06 149 ASN A N 1
ATOM 1253 C CA . ASN A 1 149 ? 12.330 8.441 -4.716 1.00 97.06 149 ASN A CA 1
ATOM 1254 C C . ASN A 1 149 ? 10.906 8.222 -5.266 1.00 97.06 149 ASN A C 1
ATOM 1256 O O . ASN A 1 149 ? 10.073 7.558 -4.652 1.00 97.06 149 ASN A O 1
ATOM 1260 N N . ALA A 1 150 ? 10.607 8.797 -6.435 1.00 97.12 150 ALA A N 1
ATOM 1261 C CA . ALA A 1 150 ? 9.258 8.789 -7.008 1.00 97.12 150 ALA A CA 1
ATOM 1262 C C . ALA A 1 150 ? 8.685 7.369 -7.184 1.00 97.12 150 ALA A C 1
ATOM 1264 O O . ALA A 1 150 ? 7.518 7.128 -6.882 1.00 97.12 150 ALA A O 1
ATOM 1265 N N . GLU A 1 151 ? 9.495 6.414 -7.648 1.00 96.31 151 GLU A N 1
ATOM 1266 C CA . GLU A 1 151 ? 9.065 5.027 -7.824 1.00 96.31 151 GLU A CA 1
ATOM 1267 C C . GLU A 1 151 ? 8.791 4.303 -6.499 1.00 96.31 151 GLU A C 1
ATOM 1269 O O . GLU A 1 151 ? 7.871 3.489 -6.417 1.00 96.31 151 GLU A O 1
ATOM 1274 N N . GLU A 1 152 ? 9.539 4.625 -5.446 1.00 97.94 152 GLU A N 1
ATOM 1275 C CA . GLU A 1 152 ? 9.311 4.116 -4.093 1.00 97.94 152 GLU A CA 1
ATOM 1276 C C . GLU A 1 152 ? 8.044 4.694 -3.459 1.00 97.94 152 GLU A C 1
ATOM 1278 O O . GLU A 1 152 ? 7.279 3.961 -2.825 1.00 97.94 152 GLU A O 1
ATOM 1283 N N . LEU A 1 153 ? 7.782 5.985 -3.673 1.00 98.19 153 LEU A N 1
ATOM 1284 C CA . LEU A 1 153 ? 6.543 6.637 -3.246 1.00 98.19 153 LEU A CA 1
ATOM 1285 C C . LEU A 1 153 ? 5.331 6.031 -3.958 1.00 98.19 153 LEU A C 1
ATOM 1287 O O . LEU A 1 153 ? 4.349 5.682 -3.301 1.00 98.19 153 LEU A O 1
ATOM 1291 N N . LEU A 1 154 ? 5.417 5.827 -5.277 1.00 97.06 154 LEU A N 1
ATOM 1292 C CA . LEU A 1 154 ? 4.363 5.165 -6.046 1.00 97.06 154 LEU A CA 1
ATOM 1293 C C . LEU A 1 154 ? 4.124 3.734 -5.547 1.00 97.06 154 LEU A C 1
ATOM 1295 O O . LEU A 1 154 ? 2.978 3.343 -5.339 1.00 97.06 154 LEU A O 1
ATOM 1299 N N . GLY A 1 155 ? 5.188 2.962 -5.311 1.00 96.50 155 GLY A N 1
ATOM 1300 C CA . GLY A 1 155 ? 5.069 1.612 -4.755 1.00 96.50 155 GLY A CA 1
ATOM 1301 C C . GLY A 1 155 ? 4.396 1.597 -3.379 1.00 96.50 155 GLY A C 1
ATOM 1302 O O . GLY A 1 155 ? 3.538 0.755 -3.123 1.00 96.50 155 GLY A O 1
ATOM 1303 N N . THR A 1 156 ? 4.725 2.563 -2.520 1.00 97.81 156 THR A N 1
ATOM 1304 C CA . THR A 1 156 ? 4.102 2.731 -1.197 1.00 97.81 156 THR A CA 1
ATOM 1305 C C . THR A 1 156 ? 2.610 3.055 -1.320 1.00 97.81 156 THR A C 1
ATOM 1307 O O . THR A 1 156 ? 1.784 2.450 -0.635 1.00 97.81 156 THR A O 1
ATOM 1310 N N . PHE A 1 157 ? 2.254 3.970 -2.226 1.00 97.69 157 PHE A N 1
ATOM 1311 C CA . PHE A 1 157 ? 0.866 4.324 -2.516 1.00 97.69 157 PHE A CA 1
ATOM 1312 C C . PHE A 1 157 ? 0.058 3.117 -3.009 1.00 97.69 157 PHE A C 1
ATOM 1314 O O . PHE A 1 157 ? -1.010 2.836 -2.466 1.00 97.69 157 PHE A O 1
ATOM 1321 N N . LEU A 1 158 ? 0.573 2.389 -4.007 1.00 96.31 158 LEU A N 1
ATOM 1322 C CA . LEU A 1 158 ? -0.100 1.223 -4.586 1.00 96.31 158 LEU A CA 1
ATOM 1323 C C . LEU A 1 158 ? -0.284 0.109 -3.556 1.00 96.31 158 LEU A C 1
ATOM 1325 O O . LEU A 1 158 ? -1.363 -0.474 -3.480 1.00 96.31 158 LEU A O 1
ATOM 1329 N N . TRP A 1 159 ? 0.722 -0.137 -2.715 1.00 96.81 159 TRP A N 1
ATOM 1330 C CA . TRP A 1 159 ? 0.629 -1.150 -1.668 1.00 96.81 159 TRP A CA 1
ATOM 1331 C C . TRP A 1 159 ? -0.461 -0.840 -0.642 1.00 96.81 159 TRP A C 1
ATOM 1333 O O . TRP A 1 159 ? -1.270 -1.708 -0.314 1.00 96.81 159 TRP A O 1
ATOM 1343 N N . PHE A 1 160 ? -0.529 0.403 -0.159 1.00 97.50 160 PHE A N 1
ATOM 1344 C CA . PHE A 1 160 ? -1.587 0.778 0.775 1.00 97.50 160 PHE A CA 1
ATOM 1345 C C . PHE A 1 160 ? -2.963 0.801 0.095 1.00 97.50 160 PHE A C 1
ATOM 1347 O O . PHE A 1 160 ? -3.949 0.381 0.694 1.00 97.50 160 PHE A O 1
ATOM 1354 N N . SER A 1 161 ? -3.033 1.223 -1.172 1.00 95.62 161 SER A N 1
ATOM 1355 C CA . SER A 1 161 ? -4.264 1.187 -1.968 1.00 95.62 161 SER A CA 1
ATOM 1356 C C . SER A 1 161 ? -4.816 -0.235 -2.115 1.00 95.62 161 SER A C 1
ATOM 1358 O O . SER A 1 161 ? -6.013 -0.445 -1.933 1.00 95.62 161 SER A O 1
ATOM 1360 N N . ASP A 1 162 ? -3.961 -1.219 -2.401 1.00 94.44 162 ASP A N 1
ATOM 1361 C CA . ASP A 1 162 ? -4.338 -2.637 -2.444 1.00 94.44 162 ASP A CA 1
ATOM 1362 C C . ASP A 1 162 ? -4.843 -3.122 -1.077 1.00 94.44 162 ASP A C 1
ATOM 1364 O O . ASP A 1 162 ? -5.935 -3.684 -0.973 1.00 94.44 162 ASP A O 1
ATOM 1368 N N . PHE A 1 163 ? -4.126 -2.793 0.003 1.00 95.56 163 PHE A N 1
ATOM 1369 C CA . PHE A 1 163 ? -4.577 -3.110 1.358 1.00 95.56 163 PHE A CA 1
ATOM 1370 C C . PHE A 1 163 ? -5.961 -2.529 1.673 1.00 95.56 163 PHE A C 1
ATOM 1372 O O . PHE A 1 163 ? -6.780 -3.226 2.269 1.00 95.56 163 PHE A O 1
ATOM 1379 N N . LYS A 1 164 ? -6.260 -1.296 1.249 1.00 94.44 164 LYS A N 1
ATOM 1380 C CA . LYS A 1 164 ? -7.588 -0.694 1.437 1.00 94.44 164 LYS A CA 1
ATOM 1381 C C . LYS A 1 164 ? -8.685 -1.457 0.709 1.00 94.44 164 LYS A C 1
ATOM 1383 O O . LYS A 1 164 ? -9.752 -1.650 1.282 1.00 94.44 164 LYS A O 1
ATOM 1388 N N . GLN A 1 165 ? -8.433 -1.904 -0.520 1.00 93.00 165 GLN A N 1
ATOM 1389 C CA . GLN A 1 165 ? -9.393 -2.731 -1.257 1.00 93.00 165 GLN A CA 1
ATOM 1390 C C . GLN A 1 165 ? -9.661 -4.044 -0.517 1.00 93.00 165 GLN A C 1
ATOM 1392 O O . GLN A 1 165 ? -10.812 -4.432 -0.315 1.00 93.00 165 GLN A O 1
ATOM 1397 N N . VAL A 1 166 ? -8.595 -4.683 -0.036 1.00 94.06 166 VAL A N 1
ATOM 1398 C CA . VAL A 1 166 ? -8.675 -5.910 0.756 1.00 94.06 166 VAL A CA 1
ATOM 1399 C C . VAL A 1 166 ? -9.426 -5.682 2.074 1.00 94.06 166 VAL A C 1
ATOM 1401 O O . VAL A 1 166 ? -10.286 -6.487 2.422 1.00 94.06 166 VAL A O 1
ATOM 1404 N N . ALA A 1 167 ? -9.152 -4.595 2.797 1.00 95.00 167 ALA A N 1
ATOM 1405 C CA . ALA A 1 167 ? -9.847 -4.251 4.036 1.00 95.00 167 ALA A CA 1
ATOM 1406 C C . ALA A 1 167 ? -11.337 -3.969 3.787 1.00 95.00 167 ALA A C 1
ATOM 1408 O O . ALA A 1 167 ? -12.182 -4.548 4.460 1.00 95.00 167 ALA A O 1
ATOM 1409 N N . ALA A 1 168 ? -11.672 -3.176 2.767 1.00 94.19 168 ALA A N 1
ATOM 1410 C CA . ALA A 1 168 ? -13.058 -2.866 2.422 1.00 94.19 168 ALA A CA 1
ATOM 1411 C C . ALA A 1 168 ? -13.871 -4.109 2.029 1.00 94.19 168 ALA A C 1
ATOM 1413 O O . ALA A 1 168 ? -15.043 -4.217 2.376 1.00 94.19 168 ALA A O 1
ATOM 1414 N N . ALA A 1 169 ? -13.246 -5.070 1.344 1.00 94.31 169 ALA A N 1
ATOM 1415 C CA . ALA A 1 169 ? -13.888 -6.335 1.003 1.00 94.31 169 ALA A 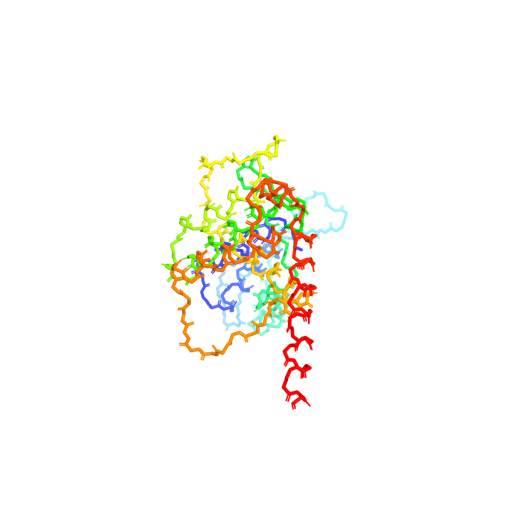CA 1
ATOM 1416 C C . ALA A 1 169 ? -14.122 -7.252 2.221 1.00 94.31 169 ALA A C 1
ATOM 1418 O O . ALA A 1 169 ? -15.036 -8.071 2.188 1.00 94.31 169 ALA A O 1
ATOM 1419 N N . ASN A 1 170 ? -13.297 -7.144 3.270 1.00 96.31 170 ASN A N 1
ATOM 1420 C CA . ASN A 1 170 ? -13.397 -7.983 4.472 1.00 96.31 170 ASN A CA 1
ATOM 1421 C C . ASN A 1 170 ? -14.231 -7.343 5.593 1.00 96.31 170 ASN A C 1
ATOM 1423 O O . ASN A 1 170 ? -14.746 -8.079 6.426 1.00 96.31 170 ASN A O 1
ATOM 1427 N N . PHE A 1 171 ? -14.376 -6.016 5.600 1.00 96.44 171 PHE A N 1
ATOM 1428 C CA . PHE A 1 171 ? -15.103 -5.256 6.624 1.00 96.44 171 PHE A CA 1
ATOM 1429 C C . PHE A 1 171 ? -16.169 -4.347 5.973 1.00 96.44 171 PHE A C 1
ATOM 1431 O O . PHE A 1 171 ? -16.015 -3.119 5.936 1.00 96.44 171 PHE A O 1
ATOM 1438 N N . PRO A 1 172 ? -17.214 -4.934 5.358 1.00 94.69 172 PRO A N 1
ATOM 1439 C CA . PRO A 1 172 ? -18.176 -4.206 4.531 1.00 94.69 172 PRO A CA 1
ATOM 1440 C C . PRO A 1 172 ? -19.162 -3.336 5.326 1.00 94.69 172 PRO A C 1
ATOM 1442 O O . PRO A 1 172 ? -19.726 -2.397 4.757 1.00 94.69 172 PRO A O 1
ATOM 1445 N N . HIS A 1 173 ? -19.397 -3.632 6.609 1.00 93.62 173 HIS A N 1
ATOM 1446 C CA . HIS A 1 173 ? -20.262 -2.813 7.464 1.00 93.62 173 HIS A CA 1
ATOM 1447 C C . HIS A 1 173 ? -19.540 -1.529 7.871 1.00 93.62 173 HIS A C 1
ATOM 1449 O O . HIS A 1 173 ? -20.131 -0.447 7.872 1.00 93.62 173 HIS A O 1
ATOM 1455 N N . PHE A 1 174 ? -18.236 -1.630 8.127 1.00 93.25 174 PHE A N 1
ATOM 1456 C CA . PHE A 1 174 ? -17.390 -0.488 8.436 1.00 93.25 174 PHE A CA 1
ATOM 1457 C C . PHE A 1 174 ? -17.052 0.352 7.193 1.00 93.25 174 PHE A C 1
ATOM 1459 O O . PHE A 1 174 ? -17.289 1.563 7.177 1.00 93.25 174 PHE A O 1
ATOM 1466 N N . PHE A 1 175 ? -16.541 -0.261 6.118 1.00 89.06 175 PHE A N 1
ATOM 1467 C CA . PHE A 1 175 ? -16.172 0.444 4.883 1.00 89.06 175 PHE A CA 1
ATOM 1468 C C . PHE A 1 175 ? -17.347 0.540 3.906 1.00 89.06 175 PHE A C 1
ATOM 1470 O O . PHE A 1 175 ? -17.346 -0.042 2.817 1.00 89.06 175 PHE A O 1
ATOM 1477 N N . LYS A 1 176 ? -18.363 1.323 4.265 1.00 79.38 176 LYS A N 1
ATOM 1478 C CA . LYS A 1 176 ? -19.457 1.629 3.338 1.00 79.38 176 LYS A CA 1
ATOM 1479 C C . LYS A 1 176 ? -19.019 2.616 2.270 1.00 79.38 176 LYS A C 1
ATOM 1481 O O . LYS A 1 176 ? -18.302 3.577 2.536 1.00 79.38 176 LYS A O 1
ATOM 1486 N N . LYS A 1 177 ? -19.522 2.416 1.050 1.00 65.88 177 LYS A N 1
ATOM 1487 C CA . LYS A 1 177 ? -19.404 3.410 -0.019 1.00 65.88 177 LYS A CA 1
ATOM 1488 C C . LYS A 1 177 ? -20.138 4.678 0.417 1.00 65.88 177 LYS A C 1
ATOM 1490 O O . LYS A 1 177 ? -21.360 4.663 0.570 1.00 65.88 177 LYS A O 1
ATOM 1495 N N . THR A 1 178 ? -19.398 5.757 0.642 1.00 57.28 178 THR A N 1
ATOM 1496 C CA . THR A 1 178 ? -19.976 7.081 0.875 1.00 57.28 178 THR A CA 1
ATOM 1497 C C . THR A 1 178 ? -20.805 7.490 -0.343 1.00 57.28 178 THR A C 1
ATOM 1499 O O . THR A 1 178 ? -20.509 7.084 -1.469 1.00 57.28 178 THR A O 1
ATOM 1502 N N . LYS A 1 179 ? -21.859 8.287 -0.132 1.00 53.88 179 LYS A N 1
ATOM 1503 C CA . LYS A 1 179 ? -22.582 8.920 -1.241 1.00 53.88 179 LYS A CA 1
ATOM 1504 C C . LYS A 1 179 ? -21.591 9.766 -2.048 1.00 53.88 179 LYS A C 1
ATOM 1506 O O . LYS A 1 179 ? -20.825 10.526 -1.466 1.00 53.88 179 LYS A O 1
ATOM 1511 N N . GLU A 1 180 ? -21.594 9.588 -3.365 1.00 51.31 180 GLU A N 1
ATOM 1512 C CA . GLU A 1 180 ? -20.725 10.321 -4.289 1.00 51.31 180 GLU A CA 1
ATOM 1513 C C 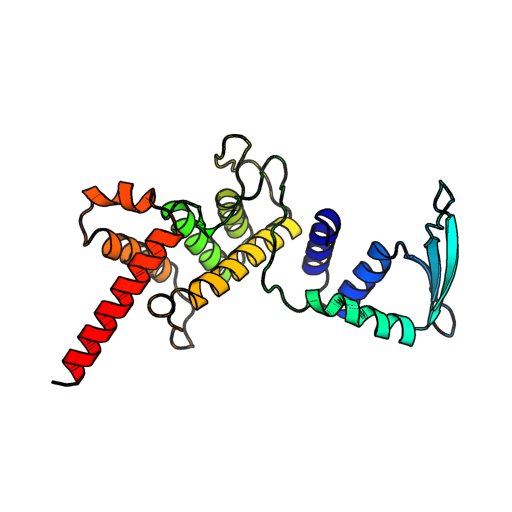. GLU A 1 180 ? -20.966 11.835 -4.176 1.00 51.31 180 GLU A C 1
ATOM 1515 O O . GLU A 1 180 ? -22.118 12.271 -4.178 1.00 51.31 180 GLU A O 1
ATOM 1520 N N . GLY A 1 181 ? -19.891 12.632 -4.120 1.00 56.19 181 GLY A N 1
ATOM 1521 C CA . GLY A 1 181 ? -19.969 14.067 -4.421 1.00 56.19 181 GLY A CA 1
ATOM 1522 C C . GLY A 1 181 ? -19.104 15.010 -3.585 1.00 56.19 181 GLY A C 1
ATOM 1523 O O . GLY A 1 181 ? -18.844 16.114 -4.052 1.00 56.19 181 GLY A O 1
ATOM 1524 N N . GLU A 1 182 ? -18.629 14.606 -2.403 1.00 63.97 182 GLU A N 1
ATOM 1525 C CA . GLU A 1 182 ? -17.838 15.485 -1.527 1.00 63.97 182 GLU A CA 1
ATOM 1526 C C . GLU A 1 182 ? -16.467 14.879 -1.215 1.00 63.97 182 GLU A C 1
ATOM 1528 O O . GLU A 1 182 ? -16.359 13.754 -0.721 1.00 63.97 182 GLU A O 1
ATOM 1533 N N . GLU A 1 183 ? -15.405 15.627 -1.532 1.00 70.69 183 GLU A N 1
ATOM 1534 C CA . GLU A 1 183 ? -14.057 15.289 -1.080 1.00 70.69 183 GLU A CA 1
ATOM 1535 C C . GLU A 1 183 ? -13.962 15.530 0.435 1.00 70.69 183 GLU A C 1
ATOM 1537 O O . GLU A 1 183 ? -14.364 16.599 0.905 1.00 70.69 183 GLU A O 1
ATOM 1542 N N . PRO A 1 184 ? -13.435 14.568 1.213 1.00 77.94 184 PRO A N 1
ATOM 1543 C CA . PRO A 1 184 ? -13.341 14.708 2.659 1.00 77.94 184 PRO A CA 1
ATOM 1544 C C . PRO A 1 184 ? -12.415 15.869 3.027 1.00 77.94 184 PRO A C 1
ATOM 1546 O O . PRO A 1 184 ? -11.321 16.010 2.482 1.00 77.94 184 PRO A O 1
ATOM 1549 N N . THR A 1 185 ? -12.828 16.688 3.990 1.00 86.50 185 THR A N 1
ATOM 1550 C CA . THR A 1 185 ? -11.982 17.744 4.549 1.00 86.50 185 THR A CA 1
ATOM 1551 C C . THR A 1 185 ? -10.972 17.173 5.551 1.00 86.50 185 THR A C 1
ATOM 1553 O O . THR A 1 185 ? -11.091 16.050 6.048 1.00 86.50 185 THR A O 1
ATOM 1556 N N . MET A 1 186 ? -9.969 17.973 5.925 1.00 86.31 186 MET A N 1
ATOM 1557 C CA . MET A 1 186 ? -9.025 17.596 6.986 1.00 86.31 186 MET A CA 1
ATOM 1558 C C . MET A 1 186 ? -9.725 17.379 8.341 1.00 86.31 186 MET A C 1
ATOM 1560 O O . MET A 1 186 ? -9.285 16.558 9.157 1.00 86.31 186 MET A O 1
ATOM 1564 N N . GLU A 1 187 ? -10.818 18.106 8.583 1.00 87.75 187 GLU A N 1
ATOM 1565 C CA . GLU A 1 187 ? -11.641 17.943 9.776 1.00 87.75 187 GLU A CA 1
ATOM 1566 C C . GLU A 1 187 ? -12.376 16.602 9.749 1.00 87.75 187 GLU A C 1
ATOM 1568 O O . GLU A 1 187 ? -12.320 15.877 10.742 1.00 87.75 187 GLU A O 1
ATOM 1573 N N . ASP A 1 188 ? -12.927 16.201 8.600 1.00 88.31 188 ASP A N 1
ATOM 1574 C CA . ASP A 1 188 ? -13.588 14.901 8.426 1.00 88.31 188 ASP A CA 1
ATOM 1575 C C . ASP A 1 188 ? -12.638 13.733 8.687 1.00 88.31 188 ASP A C 1
ATOM 1577 O O . ASP A 1 188 ? -12.984 12.805 9.421 1.00 88.31 188 ASP A O 1
ATOM 1581 N N . ILE A 1 189 ? -11.404 13.801 8.173 1.00 88.00 189 ILE A N 1
ATOM 1582 C CA . ILE A 1 189 ? -10.371 12.787 8.444 1.00 88.00 189 ILE A CA 1
ATOM 1583 C C . ILE A 1 189 ? -10.112 12.689 9.953 1.00 88.00 189 ILE A C 1
ATOM 1585 O O . ILE A 1 189 ? -10.074 11.599 10.530 1.00 88.00 189 ILE A O 1
ATOM 1589 N N . THR A 1 190 ? -9.950 13.835 10.616 1.00 89.69 190 THR A N 1
ATOM 1590 C CA . THR A 1 190 ? -9.660 13.887 12.054 1.00 89.69 190 THR A CA 1
ATOM 1591 C C . THR A 1 190 ? -10.836 13.371 12.884 1.00 89.69 190 THR A C 1
ATOM 1593 O O . THR A 1 190 ? -10.635 12.626 13.848 1.00 89.69 190 THR A O 1
ATOM 1596 N N . MET A 1 191 ? -12.064 13.739 12.518 1.00 89.50 191 MET A N 1
ATOM 1597 C CA . MET A 1 191 ? -13.285 13.251 13.155 1.00 89.50 191 MET A CA 1
ATOM 1598 C C . MET A 1 191 ? -13.453 11.747 12.952 1.00 89.50 191 MET A C 1
ATOM 1600 O O . MET A 1 191 ? -13.747 11.050 13.920 1.00 89.50 191 MET A O 1
ATOM 1604 N N . GLY A 1 192 ? -13.188 11.232 11.750 1.00 90.19 192 GLY A N 1
ATOM 1605 C CA . GLY A 1 192 ? -13.239 9.804 11.446 1.00 90.19 192 GLY A CA 1
ATOM 1606 C C . GLY A 1 192 ? -12.266 8.988 12.298 1.00 90.19 192 GLY A C 1
ATOM 1607 O O . GLY A 1 192 ? -12.649 7.968 12.868 1.00 90.19 192 GLY A O 1
ATOM 1608 N N . ILE A 1 193 ? -11.028 9.465 12.467 1.00 92.00 193 ILE A N 1
ATOM 1609 C CA . ILE A 1 193 ? -10.041 8.825 13.354 1.00 92.00 193 ILE A CA 1
ATOM 1610 C C . ILE A 1 193 ? -10.525 8.846 14.810 1.00 92.00 193 ILE A C 1
ATOM 1612 O O . ILE A 1 193 ? -10.492 7.824 15.493 1.00 92.00 193 ILE A O 1
ATOM 1616 N N . ARG A 1 194 ? -11.014 9.993 15.300 1.00 91.50 194 ARG A N 1
ATOM 1617 C CA . ARG A 1 194 ? -11.539 10.110 16.673 1.00 91.50 194 ARG A CA 1
ATOM 1618 C C . ARG A 1 194 ? -12.749 9.211 16.906 1.00 91.50 194 ARG A C 1
ATOM 1620 O O . ARG A 1 194 ? -12.856 8.626 17.980 1.00 91.50 194 ARG A O 1
ATOM 1627 N N . ALA A 1 195 ? -13.638 9.096 15.923 1.00 92.69 195 ALA A N 1
ATOM 1628 C CA . ALA A 1 195 ? -14.813 8.239 15.987 1.00 92.69 195 ALA A CA 1
ATOM 1629 C C . ALA A 1 195 ? -14.415 6.764 16.107 1.00 92.69 195 ALA A C 1
ATOM 1631 O O . ALA A 1 195 ? -14.936 6.079 16.981 1.00 92.69 195 ALA A O 1
ATOM 1632 N N . GLN A 1 196 ? -13.437 6.306 15.318 1.00 94.75 196 GLN A N 1
ATOM 1633 C CA . GLN A 1 196 ? -12.903 4.942 15.415 1.00 94.75 196 GLN A CA 1
ATOM 1634 C C . GLN A 1 196 ? -12.317 4.651 16.801 1.00 94.75 196 GLN A C 1
ATOM 1636 O O . GLN A 1 196 ? -12.676 3.663 17.436 1.00 94.75 196 GLN A O 1
ATOM 1641 N N . VAL A 1 197 ? -11.461 5.541 17.314 1.00 94.50 197 VAL A N 1
ATOM 1642 C CA . VAL A 1 197 ? -10.870 5.376 18.652 1.00 94.50 197 VAL A CA 1
ATOM 1643 C C . VAL A 1 197 ? -11.954 5.367 19.726 1.00 94.50 197 VAL A C 1
ATOM 1645 O O . VAL A 1 197 ? -11.943 4.509 20.599 1.00 94.50 197 VAL A O 1
ATOM 1648 N N . ARG A 1 198 ? -12.923 6.286 19.648 1.00 93.50 198 ARG A N 1
ATOM 1649 C CA . ARG A 1 198 ? -14.037 6.361 20.600 1.00 93.50 198 ARG A CA 1
ATOM 1650 C C . ARG A 1 198 ? -14.922 5.116 20.557 1.00 93.50 198 ARG A C 1
ATOM 1652 O O . ARG A 1 198 ? -15.379 4.692 21.611 1.00 93.50 198 ARG A O 1
ATOM 1659 N N . ALA A 1 199 ? -15.165 4.553 19.375 1.00 93.88 199 ALA A N 1
ATOM 1660 C CA . ALA A 1 199 ? -15.960 3.340 19.212 1.00 93.88 199 ALA A CA 1
ATOM 1661 C C . ALA A 1 199 ? -15.297 2.136 19.893 1.00 93.88 199 ALA A C 1
ATOM 1663 O O . ALA A 1 199 ? -15.984 1.346 20.531 1.00 93.88 199 ALA A O 1
ATOM 1664 N N . LEU A 1 200 ? -13.969 2.028 19.813 1.00 94.62 200 LEU A N 1
ATOM 1665 C CA . LEU A 1 200 ? -13.211 0.942 20.441 1.00 94.62 200 LEU A CA 1
ATOM 1666 C C . LEU A 1 200 ? -12.999 1.132 21.947 1.00 94.62 200 LEU A C 1
ATOM 1668 O O . LEU A 1 200 ? -12.861 0.157 22.679 1.00 94.62 200 LEU A O 1
ATOM 1672 N N . THR A 1 201 ? -12.963 2.373 22.430 1.00 93.69 201 THR A N 1
ATOM 1673 C CA . THR A 1 201 ? -12.806 2.656 23.864 1.00 93.69 201 THR A CA 1
ATOM 1674 C C . THR A 1 201 ? -14.130 2.790 24.610 1.00 93.69 201 THR A C 1
ATOM 1676 O O . THR A 1 201 ? -14.123 2.901 25.835 1.00 93.69 201 THR A O 1
ATOM 1679 N N . ASP A 1 202 ? -15.257 2.844 23.896 1.00 90.31 202 ASP A N 1
ATOM 1680 C CA . ASP A 1 202 ? -16.563 3.278 24.410 1.00 90.31 202 ASP A CA 1
ATOM 1681 C C . ASP A 1 202 ? -16.496 4.650 25.117 1.00 90.31 202 ASP A C 1
ATOM 1683 O O . ASP A 1 202 ? -17.255 4.957 26.035 1.00 90.31 202 ASP A O 1
ATOM 1687 N N . GLY A 1 203 ? -15.552 5.500 24.693 1.00 88.00 203 GLY A N 1
ATOM 1688 C CA . GLY A 1 203 ? -15.280 6.805 25.300 1.00 88.00 203 GLY A CA 1
ATOM 1689 C C . GLY A 1 203 ? -14.403 6.780 26.558 1.00 88.00 203 GLY A C 1
ATOM 1690 O O . GLY A 1 203 ? -14.140 7.848 27.113 1.00 88.00 203 GLY A O 1
ATOM 1691 N N . ASP A 1 204 ? -13.917 5.616 26.990 1.00 92.25 204 ASP A N 1
ATOM 1692 C CA . ASP A 1 204 ? -13.000 5.481 28.123 1.00 92.25 204 ASP A CA 1
ATOM 1693 C C . ASP A 1 204 ? -11.541 5.728 27.702 1.00 92.25 204 ASP A C 1
ATOM 1695 O O . ASP A 1 204 ? -10.867 4.870 27.127 1.00 92.25 204 ASP A O 1
ATOM 1699 N N . ILE A 1 205 ? -11.022 6.913 28.026 1.00 91.94 205 ILE A N 1
ATOM 1700 C CA . ILE A 1 205 ? -9.651 7.313 27.678 1.00 91.94 205 ILE A CA 1
ATOM 1701 C C . ILE A 1 205 ? -8.576 6.395 28.283 1.00 91.94 205 ILE A C 1
ATOM 1703 O O . ILE A 1 205 ? -7.486 6.284 27.725 1.00 91.94 205 ILE A O 1
ATOM 1707 N N . THR A 1 206 ? -8.867 5.697 29.386 1.00 93.38 206 THR A N 1
ATOM 1708 C CA . THR A 1 206 ? -7.890 4.808 30.037 1.00 93.38 206 THR A CA 1
ATOM 1709 C C . THR A 1 206 ? -7.572 3.570 29.193 1.00 93.38 206 THR A C 1
ATOM 1711 O O . THR A 1 206 ? -6.486 3.006 29.314 1.00 93.38 206 THR A O 1
ATOM 1714 N N . LYS A 1 207 ? -8.469 3.192 28.271 1.00 93.00 207 LYS A N 1
ATOM 1715 C CA . LYS A 1 207 ? -8.293 2.068 27.336 1.00 93.00 207 LYS A CA 1
ATOM 1716 C C . LYS A 1 207 ? -7.563 2.454 26.050 1.00 93.00 207 LYS A C 1
ATOM 1718 O O . LYS A 1 207 ? -7.203 1.581 25.264 1.00 93.00 207 LYS A O 1
ATOM 1723 N N . GLN A 1 208 ? -7.342 3.749 25.814 1.00 92.06 208 GLN A N 1
ATOM 1724 C CA . GLN A 1 208 ? -6.862 4.255 24.529 1.00 92.06 208 GLN A CA 1
ATOM 1725 C C . GLN A 1 208 ? -5.494 3.681 24.140 1.00 92.06 208 GLN A C 1
ATOM 1727 O O . GLN A 1 208 ? -5.306 3.299 22.989 1.00 92.06 208 GLN A O 1
ATOM 1732 N N . GLN A 1 209 ? -4.565 3.572 25.093 1.00 94.19 209 GLN A N 1
ATOM 1733 C CA . GLN A 1 209 ? -3.235 3.024 24.817 1.00 94.19 209 GLN A CA 1
ATOM 1734 C C . GLN A 1 209 ? -3.304 1.552 24.387 1.00 94.19 209 GLN A C 1
ATOM 1736 O O . GLN A 1 209 ? -2.681 1.169 23.402 1.00 94.19 209 GLN A O 1
ATOM 1741 N N . ALA A 1 210 ? -4.125 0.747 25.065 1.00 94.25 210 ALA A N 1
ATOM 1742 C CA . ALA A 1 210 ? -4.320 -0.656 24.708 1.00 94.25 210 ALA A CA 1
ATOM 1743 C C . ALA A 1 210 ? -4.940 -0.806 23.307 1.00 94.25 210 ALA A C 1
ATOM 1745 O O . ALA A 1 210 ? -4.507 -1.646 22.520 1.00 94.25 210 ALA A O 1
ATOM 1746 N N . VAL A 1 211 ? -5.909 0.050 22.962 1.00 94.75 211 VAL A N 1
ATOM 1747 C CA . VAL A 1 211 ? -6.507 0.089 21.616 1.00 94.75 211 VAL A CA 1
ATOM 1748 C C . VAL A 1 211 ? -5.466 0.448 20.556 1.00 94.75 211 VAL A C 1
ATOM 1750 O O . VAL A 1 211 ? -5.429 -0.170 19.498 1.00 94.75 211 VAL A O 1
ATOM 1753 N N . PHE A 1 212 ? -4.594 1.416 20.830 1.00 95.88 212 PHE A N 1
ATOM 1754 C CA . PHE A 1 212 ? -3.531 1.815 19.910 1.00 95.88 212 PHE A CA 1
ATOM 1755 C C . PHE A 1 212 ? -2.507 0.716 19.637 1.00 95.88 212 PHE A C 1
ATOM 1757 O O . PHE A 1 212 ? -2.070 0.578 18.495 1.00 95.88 212 PHE A O 1
ATOM 1764 N N . GLU A 1 213 ? -2.156 -0.063 20.658 1.00 95.88 213 GLU A N 1
ATOM 1765 C CA . GLU A 1 213 ? -1.195 -1.169 20.578 1.00 95.88 213 GLU A CA 1
ATOM 1766 C C . GLU A 1 213 ? -1.794 -2.457 19.996 1.00 95.88 213 GLU A C 1
ATOM 1768 O O . GLU A 1 213 ? -1.054 -3.371 19.633 1.00 95.88 213 GLU A O 1
ATOM 1773 N N . THR A 1 214 ? -3.122 -2.531 19.883 1.00 95.69 214 THR A N 1
ATOM 1774 C CA . THR A 1 214 ? -3.816 -3.686 19.305 1.00 95.69 214 THR A CA 1
ATOM 1775 C C . THR A 1 214 ? -3.444 -3.864 17.831 1.00 95.69 214 THR A C 1
ATOM 1777 O O . THR A 1 214 ? -3.171 -2.899 17.114 1.00 95.69 214 THR A O 1
ATOM 1780 N N . ASP A 1 215 ? -3.443 -5.113 17.369 1.00 95.50 215 ASP A N 1
ATOM 1781 C CA . ASP A 1 215 ? -3.278 -5.463 15.959 1.00 95.50 215 ASP A CA 1
ATOM 1782 C C . ASP A 1 215 ? -4.333 -4.761 15.082 1.00 95.50 215 ASP A C 1
ATOM 1784 O O . ASP A 1 215 ? -5.526 -4.759 15.399 1.00 95.50 215 ASP A O 1
ATOM 1788 N N . CYS A 1 216 ? -3.896 -4.159 13.971 1.00 96.44 216 CYS A N 1
ATOM 1789 C CA . CYS A 1 216 ? -4.763 -3.418 13.057 1.00 96.44 216 CYS A CA 1
ATOM 1790 C C . CYS A 1 216 ? -5.946 -4.260 12.567 1.00 96.44 216 CYS A C 1
ATOM 1792 O O . CYS A 1 216 ? -7.073 -3.764 12.535 1.00 96.44 216 CYS A O 1
ATOM 1794 N N . TRP A 1 217 ? -5.717 -5.523 12.201 1.00 97.25 217 TRP A N 1
ATOM 1795 C CA . TRP A 1 217 ? -6.775 -6.377 11.671 1.00 97.25 217 TRP A CA 1
ATOM 1796 C C . TRP A 1 217 ? -7.808 -6.732 12.741 1.00 97.25 217 TRP A C 1
ATOM 1798 O O . TRP A 1 217 ? -9.008 -6.731 12.462 1.00 97.25 217 TRP A O 1
ATOM 1808 N N . ALA A 1 218 ? -7.360 -6.977 13.974 1.00 97.06 218 ALA A N 1
ATOM 1809 C CA . ALA A 1 218 ? -8.253 -7.194 15.110 1.00 97.06 218 ALA A CA 1
ATOM 1810 C C . ALA A 1 218 ? -9.108 -5.950 15.412 1.00 97.06 218 ALA A C 1
ATOM 1812 O O . ALA A 1 218 ? -10.322 -6.064 15.568 1.00 97.06 218 ALA A O 1
ATOM 1813 N N . ALA A 1 219 ? -8.501 -4.760 15.419 1.00 97.44 219 ALA A N 1
ATOM 1814 C CA . ALA A 1 219 ? -9.223 -3.507 15.635 1.00 97.44 219 ALA A CA 1
ATOM 1815 C C . ALA A 1 219 ? -10.257 -3.225 14.528 1.00 97.44 219 ALA A C 1
ATOM 1817 O O . ALA A 1 219 ? -11.372 -2.802 14.824 1.00 97.44 219 ALA A O 1
ATOM 1818 N N . LEU A 1 220 ? -9.920 -3.494 13.261 1.00 97.62 220 LEU A N 1
ATOM 1819 C CA . LEU A 1 220 ? -10.862 -3.370 12.142 1.00 97.62 220 LEU A CA 1
ATOM 1820 C C . LEU A 1 220 ? -12.016 -4.376 12.227 1.00 97.62 220 LEU A C 1
ATOM 1822 O O . LEU A 1 220 ? -13.145 -4.019 11.910 1.00 97.62 220 LEU A O 1
ATOM 1826 N N . THR A 1 221 ? -11.748 -5.597 12.695 1.00 97.88 221 THR A N 1
ATOM 1827 C CA . THR A 1 221 ? -12.791 -6.612 12.915 1.00 97.88 221 THR A CA 1
ATOM 1828 C C . THR A 1 221 ? -13.806 -6.132 13.954 1.00 97.88 221 THR A C 1
ATOM 1830 O O . THR A 1 221 ? -15.006 -6.190 13.715 1.00 97.88 221 THR A O 1
ATOM 1833 N N . GLU A 1 222 ? -13.333 -5.588 15.078 1.00 97.69 222 GLU A N 1
ATOM 1834 C CA . GLU A 1 222 ? -14.203 -5.042 16.129 1.00 97.69 222 GLU A CA 1
ATOM 1835 C C . GLU A 1 222 ? -15.004 -3.817 15.648 1.00 97.69 222 GLU A C 1
ATOM 1837 O O . GLU A 1 222 ? -16.178 -3.659 15.983 1.00 97.69 222 GLU A O 1
ATOM 1842 N N . LEU A 1 223 ? -14.395 -2.948 14.832 1.00 97.19 223 LEU A N 1
ATOM 1843 C CA . LEU A 1 223 ? -15.095 -1.812 14.223 1.00 97.19 223 LEU A CA 1
ATOM 1844 C C . LEU A 1 223 ? -16.211 -2.257 13.267 1.00 97.19 223 LEU A C 1
ATOM 1846 O O . LEU A 1 223 ? -17.269 -1.627 13.247 1.00 97.19 223 LEU A O 1
ATOM 1850 N N . ASP A 1 224 ? -15.987 -3.322 12.495 1.00 97.25 224 ASP A N 1
ATOM 1851 C CA . ASP A 1 224 ? -16.991 -3.891 11.590 1.00 97.25 224 ASP A CA 1
ATOM 1852 C C . ASP A 1 224 ? -18.169 -4.503 12.348 1.00 97.25 224 ASP A C 1
ATOM 1854 O O . ASP A 1 224 ? -19.319 -4.210 12.025 1.00 97.25 224 ASP A O 1
ATOM 1858 N N . GLU A 1 225 ? -17.901 -5.255 13.417 1.00 97.06 225 GLU A N 1
ATOM 1859 C CA . GLU A 1 225 ? -18.953 -5.805 14.278 1.00 97.06 225 GLU A CA 1
ATOM 1860 C C . GLU A 1 225 ? -19.785 -4.699 14.939 1.00 97.06 225 GLU A C 1
ATOM 1862 O O . GLU A 1 225 ? -21.015 -4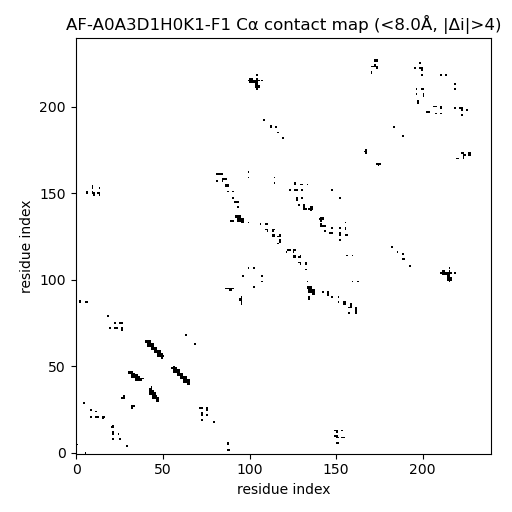.722 14.865 1.00 97.06 225 GLU A O 1
ATOM 1867 N N . LYS A 1 226 ? -19.143 -3.658 15.489 1.00 95.12 226 LYS A N 1
ATOM 1868 C CA . LYS A 1 226 ? -19.856 -2.491 16.041 1.00 95.12 226 LYS A CA 1
ATOM 1869 C C . LYS A 1 226 ? -20.703 -1.774 14.981 1.00 95.12 226 LYS A C 1
ATOM 1871 O O . LYS A 1 226 ? -21.802 -1.305 15.288 1.00 95.12 226 LYS A O 1
ATOM 1876 N N . ALA A 1 227 ? -20.221 -1.679 13.739 1.00 94.31 227 ALA A N 1
ATOM 1877 C CA . ALA A 1 227 ? -20.992 -1.107 12.635 1.00 94.31 227 ALA A CA 1
ATOM 1878 C C . ALA A 1 227 ? -22.213 -1.978 12.286 1.00 94.31 227 ALA A C 1
ATOM 1880 O O . ALA A 1 227 ? -23.324 -1.454 12.174 1.00 94.31 227 ALA A O 1
ATOM 1881 N N . ARG A 1 228 ? -22.037 -3.304 12.210 1.00 94.69 228 ARG A N 1
ATOM 1882 C CA . ARG A 1 228 ? -23.119 -4.276 11.990 1.00 94.69 228 ARG A CA 1
ATOM 1883 C C . ARG A 1 228 ? -24.196 -4.183 13.073 1.00 94.69 228 ARG A C 1
ATOM 1885 O O . ARG A 1 228 ? -25.379 -4.085 12.752 1.00 94.69 228 ARG A O 1
ATOM 1892 N N . GLU A 1 229 ? -23.810 -4.152 14.347 1.00 94.38 229 GLU A N 1
ATOM 1893 C CA . GLU A 1 229 ? -24.748 -4.028 15.472 1.00 94.38 229 GLU A CA 1
ATOM 1894 C C . GLU A 1 229 ? -25.563 -2.727 15.411 1.00 94.38 229 GLU A C 1
ATOM 1896 O O . GLU A 1 229 ? -26.779 -2.732 15.636 1.00 94.38 229 GLU A O 1
ATOM 1901 N N . ALA A 1 230 ? -24.919 -1.608 15.060 1.00 91.69 230 ALA A N 1
ATOM 1902 C CA . ALA A 1 230 ? -25.593 -0.323 14.898 1.00 91.69 230 ALA A CA 1
ATOM 1903 C C . ALA A 1 230 ? -26.599 -0.333 13.732 1.00 91.69 230 ALA A C 1
ATOM 1905 O O . ALA A 1 230 ? -27.676 0.261 13.833 1.00 91.69 230 ALA A O 1
ATOM 1906 N N . GLU A 1 231 ? -26.278 -1.010 12.629 1.00 91.69 231 GLU A N 1
ATOM 1907 C CA . GLU A 1 231 ? -27.190 -1.202 11.496 1.00 91.69 231 GLU A CA 1
ATOM 1908 C C . GLU A 1 231 ? -28.416 -2.018 11.890 1.00 91.69 231 GLU A C 1
ATOM 1910 O O . GLU A 1 231 ? -29.541 -1.565 11.682 1.00 91.69 231 GLU A O 1
ATOM 1915 N N . GLU A 1 232 ? -28.209 -3.167 12.534 1.00 93.00 232 GLU A N 1
ATOM 1916 C CA . GLU A 1 232 ? -29.296 -4.030 13.000 1.00 93.00 232 GLU A CA 1
ATOM 1917 C C . GLU A 1 232 ? -30.220 -3.313 13.988 1.00 93.00 232 GLU A C 1
ATOM 1919 O O . GLU A 1 232 ? -31.440 -3.493 13.957 1.00 93.00 232 GLU A O 1
ATOM 1924 N N . TYR A 1 233 ? -29.656 -2.487 14.872 1.00 92.44 233 TYR A N 1
ATOM 1925 C CA . TYR A 1 233 ? -30.433 -1.666 15.794 1.00 92.44 233 TYR A CA 1
ATOM 1926 C C . TYR A 1 233 ? -31.271 -0.611 15.053 1.00 92.44 233 TYR A C 1
ATOM 1928 O O . TYR A 1 233 ? -32.468 -0.472 15.317 1.00 92.44 233 TYR A O 1
ATOM 1936 N N . ASN A 1 234 ? -30.673 0.092 14.087 1.00 90.75 234 ASN A N 1
ATOM 1937 C CA . ASN A 1 234 ? -31.367 1.096 13.279 1.00 90.75 234 ASN A CA 1
ATOM 1938 C C . ASN A 1 234 ? -32.494 0.490 12.432 1.00 90.75 234 ASN A C 1
ATOM 1940 O O . ASN A 1 234 ? -33.558 1.097 12.302 1.00 90.75 234 ASN A O 1
ATOM 1944 N N . ASP A 1 235 ? -32.288 -0.700 11.873 1.00 91.56 235 ASP A N 1
ATOM 1945 C CA . ASP A 1 235 ? -33.302 -1.387 11.074 1.00 91.56 235 ASP A CA 1
ATOM 1946 C C . ASP A 1 235 ? -34.471 -1.870 11.941 1.00 91.56 235 ASP A C 1
ATOM 1948 O O . ASP A 1 235 ? -35.630 -1.687 11.563 1.00 91.56 235 ASP A O 1
ATOM 1952 N N . LYS A 1 236 ? -34.196 -2.364 13.158 1.00 90.31 236 LYS A N 1
ATOM 1953 C CA . LYS A 1 236 ? -35.240 -2.666 14.154 1.00 90.31 236 LYS A CA 1
ATOM 1954 C C . LYS A 1 236 ? -36.047 -1.420 14.516 1.00 90.31 236 LYS A C 1
ATOM 1956 O O . LYS A 1 236 ? -37.274 -1.482 14.520 1.00 90.31 236 LYS A O 1
ATOM 1961 N N . MET A 1 237 ? -35.387 -0.286 14.762 1.00 87.56 237 MET A N 1
ATOM 1962 C CA . MET A 1 23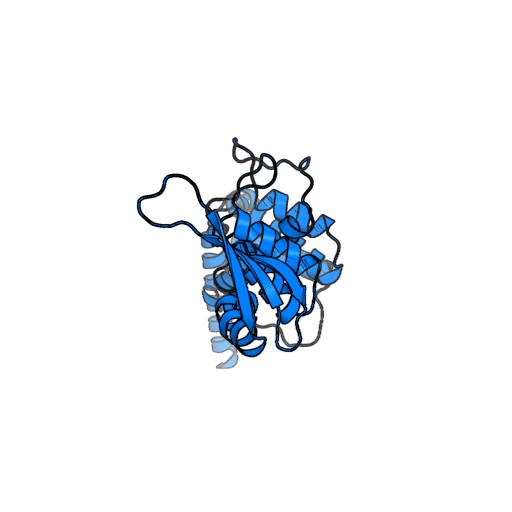7 ? -36.068 0.976 15.077 1.00 87.56 237 MET A CA 1
ATOM 1963 C C . MET A 1 237 ? -36.933 1.510 13.930 1.00 87.56 237 MET A C 1
ATOM 1965 O O . MET A 1 237 ? -37.961 2.115 14.201 1.00 87.56 237 MET A O 1
ATOM 1969 N N . LYS A 1 238 ? -36.545 1.298 12.666 1.00 83.00 238 LYS A N 1
ATOM 1970 C CA . LYS A 1 238 ? -37.357 1.691 11.497 1.00 83.00 238 LYS A CA 1
ATOM 1971 C C . LYS A 1 238 ? -38.559 0.775 11.253 1.00 83.00 238 LYS A C 1
ATOM 1973 O O . LYS A 1 238 ? -39.468 1.164 10.526 1.00 83.00 238 LYS A O 1
ATOM 1978 N N . SER A 1 239 ? -38.521 -0.447 11.783 1.00 72.75 239 SER A N 1
ATOM 1979 C CA . SER A 1 239 ? -39.599 -1.437 11.658 1.00 72.75 239 SER A CA 1
ATOM 1980 C C . SER A 1 239 ? -40.676 -1.339 12.750 1.00 72.75 239 SER A C 1
ATOM 1982 O O . SER A 1 239 ? -41.674 -2.056 12.671 1.00 72.75 239 SER A O 1
ATOM 1984 N N . LEU A 1 240 ? -40.463 -0.473 13.750 1.00 63.19 240 LEU A N 1
ATOM 1985 C CA . LEU A 1 240 ? -41.405 -0.107 14.816 1.00 63.19 240 LEU A CA 1
ATOM 1986 C C . LEU A 1 240 ? -42.189 1.154 14.434 1.00 63.19 240 LEU A C 1
ATOM 1988 O O . LEU A 1 240 ? -43.385 1.211 14.795 1.00 63.19 240 LEU A O 1
#

Mean predicted aligned error: 6.38 Å

Secondary structure (DSSP, 8-state):
--HHHHHHHHHHHTT---HHHHHHHHHHHHTTEEEEEEETTEEEEEEEE--TT-SS-EEEEEEEEHHHHHHHHGGGGGGS--TTPPPPSEETTEEE-S-GGGSBHHHHHHHHHHHHHHHHH--HHHHHHHHHHHEE-TTS---TT-PPPHHHHHHHHHHHHHHHHHHHHH-TTTS--PPTT-PPPHHHHHHHHHHHHHHHHTT-GGGHHHHHHSBHHHHHHHHHHHHHHHHHHHHHHHT-

Sequence (240 aa):
MSQDELRYTLFLLTRFQEPFTIKTYLFCRLSGIEVIKHTRTGWKCSVLCRVDGKSRPKRRVIYLETEKVLSLLSQFDFIDGFDNFQPLQKIGQLTAVSAIRKITFQDYLFAEKYYQLYLMHKEDKFLQQLGYLLYRDEDGKRDDSVNFNAEELLGTFLWFSDFKQVAAANFPHFFKKTKEGEEPTMEDITMGIRAQVRALTDGDITKQQAVFETDCWAALTELDEKAREAEEYNDKMKSL

Foldseek 3Di:
DDLVLLLVLLVLVLPDPDLLVSLLVSVCVVQVWDFPDADPFATWIWGFDDDPPDPGTDIDIDGDGPVNSVVVSVVVCCSVDQAPHDFNQDAPQWGFDPDPQFAFLLLVLLLLLLLLVCVVPVDLVSLLSNCQSGIAHPVRHGDSPGDDDSSNSVRSNSRVVNVVVVLCVVQVLQDDDDDPDDRDDNVNSVVVSVVLLCQVCVNPPVCSVVNRRDRNNVSSVSSSVSSVVVVVVVVVVVVD